Protein AF-0000000065996258 (afdb_homodimer)

Secondary structure (DSSP, 8-state):
-PPP-TTEEEEEESSS-EEEEEE-S-HHHHHHSSEEEEEEEES----STTEEEPPTTSSS-SEEEEEEEEEEEGGG---EEEE--HHHHHHHHHHHHHHTT----/-PPP-TTEEEEEESSS-EEEEEE-S-HHHHHHSSEEEEEEEES----STTEEEPPTTSSS-SEEEEEEEEEEEGGG---EEEE--HHHHHHHHHHHHHHTT----

Radius of gyration: 16.27 Å; Cα contacts (8 Å, |Δi|>4): 477; chains: 2; bounding box: 37×45×38 Å

Structure (mmCIF, N/CA/C/O backbone):
data_AF-0000000065996258-model_v1
#
loop_
_entity.id
_entity.type
_entity.pdbx_description
1 polymer 'Endoribonuclease MazF1'
#
loop_
_atom_site.group_PDB
_atom_site.id
_atom_site.type_symbol
_atom_site.label_atom_id
_atom_site.label_alt_id
_atom_site.label_comp_id
_atom_site.label_asym_id
_atom_site.label_entity_id
_atom_site.label_seq_id
_atom_site.pdbx_PDB_ins_code
_atom_site.Cartn_x
_atom_site.Cartn_y
_atom_site.Cartn_z
_atom_site.occupancy
_atom_site.B_iso_or_equiv
_atom_site.auth_seq_id
_atom_site.auth_comp_id
_atom_site.auth_asym_id
_atom_site.auth_atom_id
_atom_site.pdbx_PDB_model_num
ATOM 1 N N . MET A 1 1 ? 15.75 19.766 0.384 1 58.72 1 MET A N 1
ATOM 2 C CA . MET A 1 1 ? 14.406 19.578 0.924 1 58.72 1 MET A CA 1
ATOM 3 C C . MET A 1 1 ? 14.336 18.328 1.785 1 58.72 1 MET A C 1
ATOM 5 O O . MET A 1 1 ? 14.945 17.312 1.458 1 58.72 1 MET A O 1
ATOM 9 N N . ASN A 1 2 ? 13.938 18.422 3.072 1 86.62 2 ASN A N 1
ATOM 10 C CA . ASN A 1 2 ? 13.875 17.281 3.979 1 86.62 2 ASN A CA 1
ATOM 11 C C . ASN A 1 2 ? 12.922 16.203 3.469 1 86.62 2 ASN A C 1
ATOM 13 O O . ASN A 1 2 ? 11.938 16.516 2.797 1 86.62 2 ASN A O 1
ATOM 17 N N . ALA A 1 3 ? 13.242 14.953 3.535 1 95.25 3 ALA A N 1
ATOM 18 C CA . ALA A 1 3 ? 12.391 13.836 3.111 1 95.25 3 ALA A CA 1
ATOM 19 C C . ALA A 1 3 ? 11.047 13.867 3.828 1 95.25 3 ALA A C 1
ATOM 21 O O . ALA A 1 3 ? 10.977 14.156 5.027 1 95.25 3 ALA A O 1
ATOM 22 N N . PRO A 1 4 ? 9.898 13.641 3.078 1 97.94 4 PRO A N 1
ATOM 23 C CA . PRO A 1 4 ? 8.602 13.539 3.742 1 97.94 4 PRO A CA 1
ATOM 24 C C . PRO A 1 4 ? 8.586 12.5 4.859 1 97.94 4 PRO A C 1
ATOM 26 O O . PRO A 1 4 ? 9.258 11.469 4.754 1 97.94 4 PRO A O 1
ATOM 29 N N . LEU A 1 5 ? 7.809 12.828 5.91 1 98.25 5 LEU A N 1
ATOM 30 C CA . LEU A 1 5 ? 7.754 11.93 7.055 1 98.25 5 LEU A CA 1
ATOM 31 C C . LEU A 1 5 ? 6.418 11.195 7.113 1 98.25 5 LEU A C 1
ATOM 33 O O . LEU A 1 5 ? 5.379 11.766 6.762 1 98.25 5 LEU A O 1
ATOM 37 N N . ARG A 1 6 ? 6.527 9.938 7.586 1 98.5 6 ARG A N 1
ATOM 38 C CA . ARG A 1 6 ? 5.301 9.203 7.879 1 98.5 6 ARG A CA 1
ATOM 39 C C . ARG A 1 6 ? 4.383 10 8.789 1 98.5 6 ARG A C 1
ATOM 41 O O . ARG A 1 6 ? 4.836 10.609 9.758 1 98.5 6 ARG A O 1
ATOM 48 N N . GLY A 1 7 ? 3.113 10.023 8.414 1 98.62 7 GLY A N 1
ATOM 49 C CA . GLY A 1 7 ? 2.146 10.773 9.195 1 98.62 7 GLY A CA 1
ATOM 50 C C . GLY A 1 7 ? 1.852 12.148 8.609 1 98.62 7 GLY A C 1
ATOM 51 O O . GLY A 1 7 ? 0.889 12.805 9.016 1 98.62 7 GLY A O 1
ATOM 52 N N . GLN A 1 8 ? 2.678 12.625 7.738 1 98.69 8 GLN A N 1
ATOM 53 C CA . GLN A 1 8 ? 2.441 13.914 7.094 1 98.69 8 GLN A CA 1
ATOM 54 C C . GLN A 1 8 ? 1.428 13.781 5.961 1 98.69 8 GLN A C 1
ATOM 56 O O . GLN A 1 8 ? 1.355 12.742 5.301 1 98.69 8 GLN A O 1
ATOM 61 N N . VAL A 1 9 ? 0.644 14.906 5.758 1 98.75 9 VAL A N 1
ATOM 62 C CA . VAL A 1 9 ? -0.38 14.953 4.719 1 98.75 9 VAL A CA 1
ATOM 63 C C . VAL A 1 9 ? 0.012 15.977 3.652 1 98.75 9 VAL A C 1
ATOM 65 O O . VAL A 1 9 ? 0.425 17.094 3.977 1 98.75 9 VAL A O 1
ATOM 68 N N . TYR A 1 10 ? -0.14 15.586 2.387 1 98.62 10 TYR A N 1
ATOM 69 C CA . TYR A 1 10 ? 0.162 16.453 1.25 1 98.62 10 TYR A CA 1
ATOM 70 C C . TYR A 1 10 ? -0.982 16.453 0.244 1 98.62 10 TYR A C 1
ATOM 72 O O . TYR A 1 10 ? -1.703 15.453 0.118 1 98.62 10 TYR A O 1
ATOM 80 N N . ARG A 1 11 ? -1.057 17.562 -0.41 1 98.38 11 ARG A N 1
ATOM 81 C CA . ARG A 1 11 ? -1.97 17.625 -1.546 1 98.38 11 ARG A CA 1
ATOM 82 C C . ARG A 1 11 ? -1.308 17.094 -2.811 1 98.38 11 ARG A C 1
ATOM 84 O O . ARG A 1 11 ? -0.225 17.531 -3.191 1 98.38 11 ARG A O 1
ATOM 91 N N . CYS A 1 12 ? -1.937 16.125 -3.434 1 97.81 12 CYS A N 1
ATOM 92 C CA . CYS A 1 12 ? -1.387 15.547 -4.652 1 97.81 12 CYS A CA 1
ATOM 93 C C . CYS A 1 12 ? -2.479 15.328 -5.695 1 97.81 12 CYS A C 1
ATOM 95 O O . CYS A 1 12 ? -3.6 14.945 -5.352 1 97.81 12 CYS A O 1
ATOM 97 N N . ASP A 1 13 ? -2.09 15.578 -6.93 1 95.88 13 ASP A N 1
ATOM 98 C CA . ASP A 1 13 ? -2.996 15.312 -8.047 1 95.88 13 ASP A CA 1
ATOM 99 C C . ASP A 1 13 ? -2.5 14.141 -8.883 1 95.88 13 ASP A C 1
ATOM 101 O O . ASP A 1 13 ? -1.507 14.258 -9.602 1 95.88 13 ASP A O 1
ATOM 105 N N . LEU A 1 14 ? -3.205 13.031 -8.875 1 91.12 14 LEU A N 1
ATOM 106 C CA . LEU A 1 14 ? -2.84 11.836 -9.625 1 91.12 14 LEU A CA 1
ATOM 107 C C . LEU A 1 14 ? -3.666 11.719 -10.898 1 91.12 14 LEU A C 1
ATOM 109 O O . LEU A 1 14 ? -3.926 10.617 -11.375 1 91.12 14 LEU A O 1
ATOM 113 N N . GLY A 1 15 ? -4.191 12.773 -11.32 1 89.06 15 GLY A N 1
ATOM 114 C CA . GLY A 1 15 ? -4.918 12.805 -12.578 1 89.06 15 GLY A CA 1
ATOM 115 C C . GLY A 1 15 ? -6.414 13 -12.398 1 89.06 15 GLY A C 1
ATOM 116 O O . GLY A 1 15 ? -7.141 13.195 -13.375 1 89.06 15 GLY A O 1
ATOM 117 N N . TYR A 1 16 ? -6.902 12.914 -11.25 1 86.38 16 TYR A N 1
ATOM 118 C CA . TYR A 1 16 ? -8.336 13.039 -11.016 1 86.38 16 TYR A CA 1
ATOM 119 C C . TYR A 1 16 ? -8.633 14.148 -10.016 1 86.38 16 TYR A C 1
ATOM 121 O O . TYR A 1 16 ? -9.586 14.062 -9.242 1 86.38 16 TYR A O 1
ATOM 129 N N . GLY A 1 17 ? -7.773 15.195 -9.945 1 92.12 17 GLY A N 1
ATOM 130 C CA . GLY A 1 17 ? -7.949 16.297 -9.016 1 92.12 17 GLY A CA 1
ATOM 131 C C . GLY A 1 17 ? -7.055 16.203 -7.793 1 92.12 17 GLY A C 1
ATOM 132 O O . GLY A 1 17 ? -6.75 15.094 -7.328 1 92.12 17 GLY A O 1
ATOM 133 N N . ALA A 1 18 ? -6.738 17.359 -7.309 1 95.38 18 ALA A N 1
ATOM 134 C CA . ALA A 1 18 ? -5.867 17.406 -6.137 1 95.38 18 ALA A CA 1
ATOM 135 C C . ALA A 1 18 ? -6.59 16.906 -4.891 1 95.38 18 ALA A C 1
ATOM 137 O O . ALA A 1 18 ? -7.684 17.375 -4.57 1 95.38 18 ALA A O 1
ATOM 138 N N . LYS A 1 19 ? -5.988 15.906 -4.316 1 96.88 19 LYS A N 1
ATOM 139 C CA . LYS A 1 19 ? -6.543 15.328 -3.096 1 96.88 19 LYS A CA 1
ATOM 140 C C . LYS A 1 19 ? -5.488 15.234 -1.997 1 96.88 19 LYS A C 1
ATOM 142 O O . LYS A 1 19 ? -4.289 15.219 -2.281 1 96.88 19 LYS A O 1
ATOM 147 N N . PRO A 1 20 ? -5.938 15.281 -0.72 1 98.12 20 PRO A N 1
ATOM 148 C CA . PRO A 1 20 ? -4.969 15.047 0.354 1 98.12 20 PRO A CA 1
ATOM 149 C C . PRO A 1 20 ? -4.551 13.586 0.46 1 98.12 20 PRO A C 1
ATOM 151 O O . PRO A 1 20 ? -5.391 12.688 0.342 1 98.12 20 PRO A O 1
ATOM 154 N N . TRP A 1 21 ? -3.295 13.406 0.689 1 98.69 21 TRP A N 1
ATOM 155 C CA . TRP A 1 21 ? -2.703 12.086 0.846 1 98.69 21 TRP A CA 1
ATOM 156 C C . TRP A 1 21 ? -1.832 12.023 2.096 1 98.69 21 TRP A C 1
ATOM 158 O O . TRP A 1 21 ? -1.055 12.938 2.365 1 98.69 21 TRP A O 1
ATOM 168 N N . LEU A 1 22 ? -1.988 10.961 2.816 1 98.81 22 LEU A N 1
ATOM 169 C CA . LEU A 1 22 ? -1.23 10.734 4.043 1 98.81 22 LEU A CA 1
ATOM 170 C C . LEU A 1 22 ? -0.06 9.789 3.787 1 98.81 22 LEU A C 1
ATOM 172 O O . LEU A 1 22 ? -0.256 8.656 3.33 1 98.81 22 LEU A O 1
ATOM 176 N N . ILE A 1 23 ? 1.118 10.258 4.109 1 98.81 23 ILE A N 1
ATOM 177 C CA . ILE A 1 23 ? 2.295 9.406 3.979 1 98.81 23 ILE A CA 1
ATOM 178 C C . ILE A 1 23 ? 2.258 8.305 5.039 1 98.81 23 ILE A C 1
ATOM 180 O O . ILE A 1 23 ? 2.123 8.594 6.234 1 98.81 23 ILE A O 1
ATOM 184 N N . VAL A 1 24 ? 2.473 7 4.531 1 98.81 24 VAL A N 1
ATOM 185 C CA . VAL A 1 24 ? 2.395 5.895 5.48 1 98.81 24 VAL A CA 1
ATOM 186 C C . VAL A 1 24 ? 3.65 5.031 5.375 1 98.81 24 VAL A C 1
ATOM 188 O O . VAL A 1 24 ? 3.818 4.074 6.129 1 98.81 24 VAL A O 1
ATOM 191 N N . SER A 1 25 ? 4.543 5.273 4.43 1 98.56 25 SER A N 1
ATOM 192 C CA . SER A 1 25 ? 5.816 4.566 4.348 1 98.56 25 SER A CA 1
ATOM 193 C C . SER A 1 25 ? 6.766 5 5.461 1 98.56 25 SER A C 1
ATOM 195 O O . SER A 1 25 ? 6.719 6.148 5.906 1 98.56 25 SER A O 1
ATOM 197 N N . ASN A 1 26 ? 7.586 4.078 5.836 1 97.62 26 ASN A N 1
ATOM 198 C CA . ASN A 1 26 ? 8.492 4.363 6.945 1 97.62 26 ASN A CA 1
ATOM 199 C C . ASN A 1 26 ? 9.5 5.445 6.578 1 97.62 26 ASN A C 1
ATOM 201 O O . ASN A 1 26 ? 9.828 5.625 5.402 1 97.62 26 ASN A O 1
ATOM 205 N N . ASN A 1 27 ? 10.078 6.098 7.598 1 97.69 27 ASN A N 1
ATOM 206 C CA . ASN A 1 27 ? 10.914 7.277 7.391 1 97.69 27 ASN A CA 1
ATOM 207 C C . ASN A 1 27 ? 12.266 6.902 6.789 1 97.69 27 ASN A C 1
ATOM 209 O O . ASN A 1 27 ? 12.836 7.676 6.016 1 97.69 27 ASN A O 1
ATOM 213 N N . ALA A 1 28 ? 12.828 5.797 7.145 1 95.75 28 ALA A N 1
ATOM 214 C CA . ALA A 1 28 ? 14.109 5.367 6.59 1 95.75 28 ALA A CA 1
ATOM 215 C C . ALA A 1 28 ? 14.031 5.234 5.074 1 95.75 28 ALA A C 1
ATOM 217 O O . ALA A 1 28 ? 14.891 5.75 4.355 1 95.75 28 ALA A O 1
ATOM 218 N N . ARG A 1 29 ? 13.016 4.598 4.645 1 94.19 29 ARG A N 1
ATOM 219 C CA . ARG A 1 29 ? 12.805 4.457 3.205 1 94.19 29 ARG A CA 1
ATOM 220 C C . ARG A 1 29 ? 12.57 5.816 2.551 1 94.19 29 ARG A C 1
ATOM 222 O O . ARG A 1 29 ? 13.094 6.086 1.47 1 94.19 29 ARG A O 1
ATOM 229 N N . ASN A 1 30 ? 11.742 6.648 3.209 1 97.5 30 ASN A N 1
ATOM 230 C CA . ASN A 1 30 ? 11.422 7.961 2.662 1 97.5 30 ASN A CA 1
ATOM 231 C C . ASN A 1 30 ? 12.672 8.797 2.43 1 97.5 30 ASN A C 1
ATOM 233 O O . ASN A 1 30 ? 12.711 9.641 1.529 1 97.5 30 ASN A O 1
ATOM 237 N N . ARG A 1 31 ? 13.68 8.531 3.17 1 96.62 31 ARG A N 1
ATOM 238 C CA . ARG A 1 31 ? 14.93 9.273 3.043 1 96.62 31 ARG A CA 1
ATOM 239 C C . ARG A 1 31 ? 15.742 8.789 1.844 1 96.62 31 ARG A C 1
ATOM 241 O O . ARG A 1 31 ? 16.562 9.531 1.297 1 96.62 31 ARG A O 1
ATOM 248 N N . HIS A 1 32 ? 15.5 7.598 1.377 1 94.5 32 HIS A N 1
ATOM 249 C CA . HIS A 1 32 ? 16.453 6.984 0.453 1 94.5 32 HIS A CA 1
ATOM 250 C C . HIS A 1 32 ? 15.82 6.762 -0.917 1 94.5 32 HIS A C 1
ATOM 252 O O . HIS A 1 32 ? 16.516 6.48 -1.891 1 94.5 32 HIS A O 1
ATOM 258 N N . THR A 1 33 ? 14.586 6.871 -0.94 1 95 33 THR A N 1
ATOM 259 C CA . THR A 1 33 ? 13.891 6.605 -2.197 1 95 33 THR A CA 1
ATOM 260 C C . THR A 1 33 ? 13.359 7.898 -2.805 1 95 33 THR A C 1
ATOM 262 O O . THR A 1 33 ? 13.281 8.922 -2.125 1 95 33 THR A O 1
ATOM 265 N N . ALA A 1 34 ? 13.031 7.816 -4.074 1 96.69 34 ALA A N 1
ATOM 266 C CA . ALA A 1 34 ? 12.484 8.977 -4.777 1 96.69 34 ALA A CA 1
ATOM 267 C C . ALA A 1 34 ? 10.977 9.07 -4.594 1 96.69 34 ALA A C 1
ATOM 269 O O . ALA A 1 34 ? 10.359 10.062 -4.984 1 96.69 34 ALA A O 1
ATOM 270 N N . ASP A 1 35 ? 10.43 8.055 -4 1 97.69 35 ASP A N 1
ATOM 271 C CA . ASP A 1 35 ? 8.984 7.988 -3.844 1 97.69 35 ASP A CA 1
ATOM 272 C C . ASP A 1 35 ? 8.602 7.68 -2.398 1 97.69 35 ASP A C 1
ATOM 274 O O . ASP A 1 35 ? 9.469 7.516 -1.541 1 97.69 35 ASP A O 1
ATOM 278 N N . VAL A 1 36 ? 7.297 7.809 -2.129 1 98.5 36 VAL A N 1
ATOM 279 C CA . VAL A 1 36 ? 6.699 7.449 -0.848 1 98.5 36 VAL A CA 1
ATOM 280 C C . VAL A 1 36 ? 5.434 6.629 -1.079 1 98.5 36 VAL A C 1
ATOM 282 O O . VAL A 1 36 ? 4.898 6.602 -2.191 1 98.5 36 VAL A O 1
ATOM 285 N N . VAL A 1 37 ? 5.035 5.926 -0.07 1 98.75 37 VAL A N 1
ATOM 286 C CA . VAL A 1 37 ? 3.732 5.27 -0.084 1 98.75 37 VAL A CA 1
ATOM 287 C C . VAL A 1 37 ? 2.725 6.098 0.708 1 98.75 37 VAL A C 1
ATOM 289 O O . VAL A 1 37 ? 3.041 6.605 1.786 1 98.75 37 VAL A O 1
ATOM 292 N N . ALA A 1 38 ? 1.537 6.242 0.163 1 98.81 38 ALA A N 1
ATOM 293 C CA . ALA A 1 38 ? 0.537 7.109 0.784 1 98.81 38 ALA A CA 1
ATOM 294 C C . ALA A 1 38 ? -0.863 6.52 0.642 1 98.81 38 ALA A C 1
ATOM 296 O O . ALA A 1 38 ? -1.098 5.66 -0.211 1 98.81 38 ALA A O 1
ATOM 297 N N . VAL A 1 39 ? -1.745 7.008 1.521 1 98.62 39 VAL A N 1
ATOM 298 C CA . VAL A 1 39 ? -3.158 6.652 1.449 1 98.62 39 VAL A CA 1
ATOM 299 C C . VAL A 1 39 ? -4.004 7.918 1.324 1 98.62 39 VAL A C 1
ATOM 301 O O . VAL A 1 39 ? -3.619 8.984 1.815 1 98.62 39 VAL A O 1
ATOM 304 N N . ARG A 1 40 ? -5.125 7.758 0.811 1 97.62 40 ARG A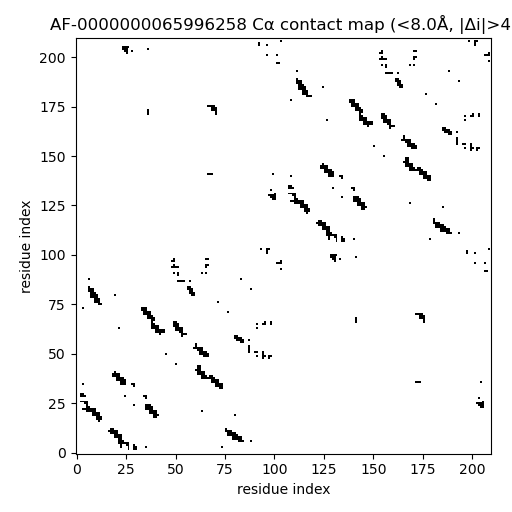 N 1
ATOM 305 C CA . ARG A 1 40 ? -5.977 8.891 0.469 1 97.62 40 ARG A CA 1
ATOM 306 C C . ARG A 1 40 ? -6.828 9.32 1.661 1 97.62 40 ARG A C 1
ATOM 308 O O . ARG A 1 40 ? -7.277 8.477 2.441 1 97.62 40 ARG A O 1
ATOM 315 N N . LEU A 1 41 ? -7.023 10.609 1.747 1 97.75 41 LEU A N 1
ATOM 316 C CA . LEU A 1 41 ? -8.039 11.148 2.639 1 97.75 41 LEU A CA 1
ATOM 317 C C . LEU A 1 41 ? -9.297 11.539 1.857 1 97.75 41 LEU A C 1
ATOM 319 O O . LEU A 1 41 ? -9.195 12.039 0.736 1 97.75 41 LEU A O 1
ATOM 323 N N . THR A 1 42 ? -10.398 11.289 2.416 1 95.88 42 THR A N 1
ATOM 324 C CA . THR A 1 42 ? -11.672 11.586 1.78 1 95.88 42 THR A CA 1
ATOM 325 C C . THR A 1 42 ? -12.68 12.102 2.803 1 95.88 42 THR A C 1
ATOM 327 O O . THR A 1 42 ? -12.484 11.953 4.012 1 95.88 42 THR A O 1
ATOM 330 N N . THR A 1 43 ? -13.664 12.766 2.336 1 95.06 43 THR A N 1
ATOM 331 C CA . THR A 1 43 ? -14.719 13.234 3.229 1 95.06 43 THR A CA 1
ATOM 332 C C . THR A 1 43 ? -15.883 12.242 3.254 1 95.06 43 THR A C 1
ATOM 334 O O . THR A 1 43 ? -16.828 12.398 4.039 1 95.06 43 THR A O 1
ATOM 337 N N . THR A 1 44 ? -15.766 11.297 2.426 1 92.94 44 THR A N 1
ATOM 338 C CA . THR A 1 44 ? -16.812 10.281 2.41 1 92.94 44 THR A CA 1
ATOM 339 C C . THR A 1 44 ? -16.766 9.438 3.684 1 92.94 44 THR A C 1
ATOM 341 O O . THR A 1 44 ? -15.703 8.938 4.07 1 92.94 44 THR A O 1
ATOM 344 N N . ARG A 1 45 ? -17.906 9.305 4.324 1 92.5 45 ARG A N 1
ATOM 345 C CA . ARG A 1 45 ? -17.969 8.539 5.566 1 92.5 45 ARG A CA 1
ATOM 346 C C . ARG A 1 45 ? -18.266 7.066 5.289 1 92.5 45 ARG A C 1
ATOM 348 O O . ARG A 1 45 ? -19.219 6.742 4.574 1 92.5 45 ARG A O 1
ATOM 355 N N . ARG A 1 46 ? -17.453 6.234 5.84 1 90.56 46 ARG A N 1
ATOM 356 C CA . ARG A 1 46 ? -17.703 4.801 5.891 1 90.56 46 ARG A CA 1
ATOM 357 C C . ARG A 1 46 ? -17.422 4.242 7.281 1 90.56 46 ARG A C 1
ATOM 359 O O . ARG A 1 46 ? -16.547 4.75 7.996 1 90.56 46 ARG A O 1
ATOM 366 N N . THR A 1 47 ? -18.281 3.191 7.586 1 91.38 47 THR A N 1
ATOM 367 C CA . THR A 1 47 ? -18.094 2.549 8.883 1 91.38 47 THR A CA 1
ATOM 368 C C . THR A 1 47 ? -17.516 1.146 8.719 1 91.38 47 THR A C 1
ATOM 370 O O . THR A 1 47 ? -18.172 0.156 9.055 1 91.38 47 THR A O 1
ATOM 373 N N . ILE A 1 48 ? -16.359 1.011 8.25 1 94 48 ILE A N 1
ATOM 374 C CA . ILE A 1 48 ? -15.633 -0.25 8.109 1 94 48 ILE A CA 1
ATOM 375 C C . ILE A 1 48 ? -14.25 -0.122 8.727 1 94 48 ILE A C 1
ATOM 377 O O . ILE A 1 48 ? -13.734 0.987 8.898 1 94 48 ILE A O 1
ATOM 381 N N . PRO A 1 49 ? -13.609 -1.177 9.055 1 95.12 49 PRO A N 1
ATOM 382 C CA . PRO A 1 49 ? -12.367 -1.163 9.82 1 95.12 49 PRO A CA 1
ATOM 383 C C . PRO A 1 49 ? -11.211 -0.5 9.07 1 95.12 49 PRO A C 1
ATOM 385 O O . PRO A 1 49 ? -10.227 -0.087 9.688 1 95.12 49 PRO A O 1
ATOM 388 N N . THR A 1 50 ? -11.344 -0.379 7.812 1 96.94 50 THR A N 1
ATOM 389 C CA . THR A 1 50 ? -10.219 0.128 7.027 1 96.94 50 THR A CA 1
ATOM 390 C C . THR A 1 50 ? -10.383 1.619 6.75 1 96.94 50 THR A C 1
ATOM 392 O O . THR A 1 50 ? -9.562 2.221 6.059 1 96.94 50 THR A O 1
ATOM 395 N N . TRP A 1 51 ? -11.414 2.18 7.234 1 97.25 51 TRP A N 1
ATOM 396 C CA . TRP A 1 51 ? -11.594 3.625 7.164 1 97.25 51 TRP A CA 1
ATOM 397 C C . TRP A 1 51 ? -11.477 4.258 8.547 1 97.25 51 TRP A C 1
ATOM 399 O O . TRP A 1 51 ? -12.164 3.848 9.484 1 97.25 51 TRP A O 1
ATOM 409 N N . VAL A 1 52 ? -10.594 5.211 8.625 1 98.12 52 VAL A N 1
ATOM 410 C CA . VAL A 1 52 ? -10.289 5.801 9.922 1 98.12 52 VAL A CA 1
ATOM 411 C C . VAL A 1 52 ? -10.742 7.258 9.945 1 98.12 52 VAL A C 1
ATOM 413 O O . VAL A 1 52 ? -10.305 8.07 9.125 1 98.12 52 VAL A O 1
ATOM 416 N N . ALA A 1 53 ? -11.578 7.582 10.945 1 97.81 53 ALA A N 1
ATOM 417 C CA . ALA A 1 53 ? -12.016 8.961 11.117 1 97.81 53 ALA A CA 1
ATOM 418 C C . ALA A 1 53 ? -10.883 9.82 11.688 1 97.81 53 ALA A C 1
ATOM 420 O O . ALA A 1 53 ? -10.211 9.422 12.641 1 97.81 53 ALA A O 1
ATOM 421 N N . MET A 1 54 ? -10.695 10.961 11.078 1 97.06 54 MET A N 1
ATOM 422 C CA . MET A 1 54 ? -9.758 11.938 11.633 1 97.06 54 MET A CA 1
ATOM 423 C C . MET A 1 54 ? -10.32 12.562 12.906 1 97.06 54 MET A C 1
ATOM 425 O O . MET A 1 54 ? -11.531 12.742 13.039 1 97.06 54 MET A O 1
ATOM 429 N N . GLY A 1 55 ? -9.422 12.844 13.805 1 96 55 GLY A N 1
ATOM 430 C CA . GLY A 1 55 ? -9.836 13.469 15.055 1 96 55 GLY A CA 1
ATOM 431 C C . GLY A 1 55 ? -9.805 14.984 15.008 1 96 55 GLY A C 1
ATOM 432 O O . GLY A 1 55 ? -9.32 15.57 14.031 1 96 55 GLY A O 1
ATOM 433 N N . PRO A 1 56 ? -10.32 15.641 16.031 1 95.81 56 PRO A N 1
ATOM 434 C CA . PRO A 1 56 ? -10.398 17.109 16.078 1 95.81 56 PRO A CA 1
ATOM 435 C C . PRO A 1 56 ? -9.031 17.766 16.062 1 95.81 56 PRO A C 1
ATOM 437 O O . PRO A 1 56 ? -8.906 18.938 15.656 1 95.81 56 PRO A O 1
ATOM 440 N N . SER A 1 57 ? -8 17.078 16.484 1 97.5 57 SER A N 1
ATOM 441 C CA . SER A 1 57 ? -6.66 17.641 16.562 1 97.5 57 SER A CA 1
ATOM 442 C C . SER A 1 57 ? -5.859 17.328 15.297 1 97.5 57 SER A C 1
ATOM 444 O O . SER A 1 57 ? -4.699 17.734 15.172 1 97.5 57 SER A O 1
ATOM 446 N N . ASP A 1 58 ? -6.504 16.594 14.422 1 97.88 58 ASP A N 1
ATOM 447 C CA . ASP A 1 58 ? -5.855 16.297 13.148 1 97.88 58 ASP A CA 1
ATOM 448 C C . ASP A 1 58 ? -5.941 17.484 12.195 1 97.88 58 ASP A C 1
ATOM 450 O O . ASP A 1 58 ? -6.742 18.391 12.406 1 97.88 58 ASP A O 1
ATOM 454 N N . PRO A 1 59 ? -5.07 17.484 11.211 1 96.88 59 PRO A N 1
ATOM 455 C CA . PRO A 1 59 ? -4.926 18.688 10.383 1 96.88 59 PRO A CA 1
ATOM 456 C C . PRO A 1 59 ? -6.09 18.875 9.414 1 96.88 59 PRO A C 1
ATOM 458 O O . PRO A 1 59 ? -6.27 19.969 8.867 1 96.88 59 PRO A O 1
ATOM 461 N N . LEU A 1 60 ? -6.777 17.828 9.117 1 96.44 60 LEU A N 1
ATOM 462 C CA . LEU A 1 60 ? -7.949 17.875 8.242 1 96.44 60 LEU A CA 1
ATOM 463 C C . LEU A 1 60 ? -9.117 17.125 8.875 1 96.44 60 LEU A C 1
ATOM 465 O O . LEU A 1 60 ? -8.938 16.391 9.852 1 96.44 60 LEU A O 1
ATOM 469 N N . THR A 1 61 ? -10.25 17.422 8.281 1 95.81 61 THR A N 1
ATOM 470 C CA . THR A 1 61 ? -11.422 16.625 8.625 1 95.81 61 THR A CA 1
ATOM 471 C C . THR A 1 61 ? -11.648 15.516 7.598 1 95.81 61 THR A C 1
ATOM 473 O O . THR A 1 61 ? -11.172 15.609 6.461 1 95.81 61 THR A O 1
ATOM 476 N N . GLY A 1 62 ? -12.328 14.5 8.117 1 97.12 62 GLY A N 1
ATOM 477 C CA . GLY A 1 62 ? -12.656 13.43 7.188 1 97.12 62 GLY A CA 1
ATOM 478 C C . GLY A 1 62 ? -12.148 12.07 7.633 1 97.12 62 GLY A C 1
ATOM 479 O O . GLY A 1 62 ? -12.156 11.758 8.82 1 97.12 62 GLY A O 1
ATOM 480 N N . TYR A 1 63 ? -11.891 11.227 6.539 1 98 63 TYR A N 1
ATOM 481 C CA . TYR A 1 63 ? -11.523 9.836 6.77 1 98 63 TYR A CA 1
ATOM 482 C C . TYR A 1 63 ? -10.289 9.453 5.961 1 98 63 TYR A C 1
ATOM 484 O O . TYR A 1 63 ? -10.141 9.875 4.816 1 98 63 TYR A O 1
ATOM 492 N N . VAL A 1 64 ? -9.469 8.703 6.602 1 98.19 64 VAL A N 1
ATOM 493 C CA . VAL A 1 64 ? -8.367 8.07 5.887 1 98.19 64 VAL A CA 1
ATOM 494 C C . VAL A 1 64 ? -8.828 6.738 5.301 1 98.19 64 VAL A C 1
ATOM 496 O O . VAL A 1 64 ? -9.367 5.891 6.02 1 98.19 64 VAL A O 1
ATOM 499 N N . ASN A 1 65 ? -8.664 6.613 4.004 1 97.75 65 ASN A N 1
ATOM 500 C CA . ASN A 1 65 ? -9 5.383 3.295 1 97.75 65 ASN A CA 1
ATOM 501 C C . ASN A 1 65 ? -7.785 4.461 3.17 1 97.75 65 ASN A C 1
ATOM 503 O O . ASN A 1 65 ? -7.039 4.547 2.193 1 97.75 65 ASN A O 1
ATOM 507 N N . ALA A 1 66 ? -7.625 3.467 4.105 1 98 66 ALA A N 1
ATOM 508 C CA . ALA A 1 66 ? -6.484 2.557 4.121 1 98 66 ALA A CA 1
ATOM 509 C C . ALA A 1 66 ? -6.602 1.514 3.014 1 98 66 ALA A C 1
ATOM 511 O O . ALA A 1 66 ? -5.68 0.72 2.799 1 98 66 ALA A O 1
ATOM 512 N N . ASP A 1 67 ? -7.695 1.562 2.289 1 97.06 67 ASP A N 1
ATOM 513 C CA . ASP A 1 67 ? -7.891 0.639 1.175 1 97.06 67 ASP A CA 1
ATOM 514 C C . ASP A 1 67 ? -7.34 1.223 -0.124 1 97.06 67 ASP A C 1
ATOM 516 O O . ASP A 1 67 ? -7.223 0.517 -1.128 1 97.06 67 ASP A O 1
ATOM 520 N N . ASN A 1 68 ? -7.105 2.461 -0.183 1 97.06 68 ASN A N 1
ATOM 521 C CA . ASN A 1 68 ? -6.516 3.137 -1.335 1 97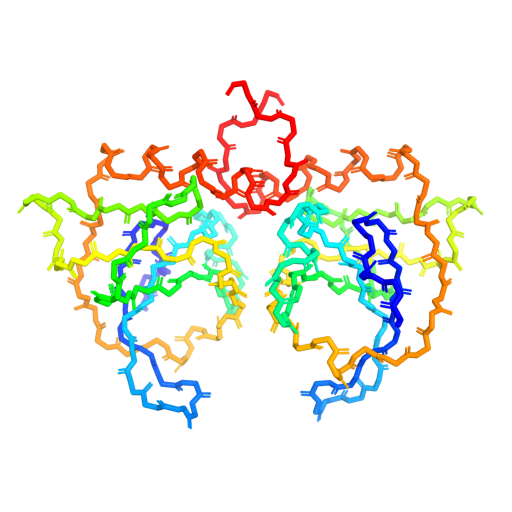.06 68 ASN A CA 1
ATOM 522 C C . ASN A 1 68 ? -5.066 3.541 -1.066 1 97.06 68 ASN A C 1
ATOM 524 O O . ASN A 1 68 ? -4.809 4.637 -0.567 1 97.06 68 ASN A O 1
ATOM 528 N N . ILE A 1 69 ? -4.16 2.713 -1.411 1 98.5 69 ILE A N 1
ATOM 529 C CA . ILE A 1 69 ? -2.73 2.861 -1.173 1 98.5 69 ILE A CA 1
ATOM 530 C C . ILE A 1 69 ? -2.004 3.064 -2.5 1 98.5 69 ILE A C 1
ATOM 532 O O . ILE A 1 69 ? -2.238 2.328 -3.461 1 98.5 69 ILE A O 1
ATOM 536 N N . GLU A 1 70 ? -1.134 4.031 -2.51 1 97.56 70 GLU A N 1
ATOM 537 C CA . GLU A 1 70 ? -0.401 4.352 -3.732 1 97.56 70 GLU A CA 1
ATOM 538 C C . GLU A 1 70 ? 1.061 4.668 -3.432 1 97.56 70 GLU A C 1
ATOM 540 O O . GLU A 1 70 ? 1.377 5.211 -2.369 1 97.56 70 GLU A O 1
ATOM 545 N N . THR A 1 71 ? 1.86 4.328 -4.367 1 97.94 71 THR A N 1
ATOM 546 C CA . THR A 1 71 ? 3.223 4.848 -4.367 1 97.94 71 THR A CA 1
ATOM 547 C C . THR A 1 71 ? 3.316 6.121 -5.207 1 97.94 71 THR A C 1
ATOM 549 O O . THR A 1 71 ? 3.004 6.109 -6.398 1 97.94 71 THR A O 1
ATOM 552 N N . LEU A 1 72 ? 3.748 7.191 -4.586 1 97.31 72 LEU A N 1
ATOM 553 C CA . LEU A 1 72 ? 3.795 8.508 -5.219 1 97.31 72 LEU A CA 1
ATOM 554 C C . LEU A 1 72 ? 5.23 9.008 -5.324 1 97.31 72 LEU A C 1
ATOM 556 O O . LEU A 1 72 ? 6.008 8.883 -4.375 1 97.31 72 LEU A O 1
ATOM 560 N N . GLY A 1 73 ? 5.508 9.547 -6.488 1 97 73 GLY A N 1
ATOM 561 C CA . GLY A 1 73 ? 6.77 10.266 -6.559 1 97 73 GLY A CA 1
ATOM 562 C C . GLY A 1 73 ? 6.82 11.469 -5.629 1 97 73 GLY A C 1
ATOM 563 O O . GLY A 1 73 ? 5.824 12.18 -5.469 1 97 73 GLY A O 1
ATOM 564 N N . LYS A 1 74 ? 8.016 11.703 -5.055 1 97.44 74 LYS A N 1
ATOM 565 C CA . LYS A 1 74 ? 8.156 12.867 -4.188 1 97.44 74 LYS A CA 1
ATOM 566 C C . LYS A 1 74 ? 7.926 14.156 -4.961 1 97.44 74 LYS A C 1
ATOM 568 O O . LYS A 1 74 ? 7.488 15.164 -4.391 1 97.44 74 LYS A O 1
ATOM 573 N N . ASP A 1 75 ? 8.172 14.102 -6.211 1 95.75 75 ASP A N 1
ATOM 574 C CA . ASP A 1 75 ? 7.949 15.258 -7.078 1 95.75 75 ASP A CA 1
ATOM 575 C C . ASP A 1 75 ? 6.457 15.5 -7.293 1 95.75 75 ASP A C 1
ATOM 577 O O . ASP A 1 75 ? 6.062 16.547 -7.793 1 95.75 75 ASP A O 1
ATOM 581 N N . GLU A 1 76 ? 5.609 14.578 -6.883 1 96 76 GLU A N 1
ATOM 582 C CA . GLU A 1 76 ? 4.16 14.703 -7.016 1 96 76 GLU A CA 1
ATOM 583 C C . GLU A 1 76 ? 3.545 15.336 -5.773 1 96 76 GLU A C 1
ATOM 585 O O . GLU A 1 76 ? 2.369 15.711 -5.773 1 96 76 GLU A O 1
ATOM 590 N N . LEU A 1 77 ? 4.309 15.461 -4.754 1 97.56 77 LEU A N 1
ATOM 591 C CA . LEU A 1 77 ? 3.797 16.016 -3.508 1 97.56 77 LEU A CA 1
ATOM 592 C C . LEU A 1 77 ? 3.656 17.531 -3.611 1 97.56 77 LEU A C 1
ATOM 594 O O . LEU A 1 77 ? 4.637 18.25 -3.852 1 97.56 77 LEU A O 1
ATOM 598 N N . GLY A 1 78 ? 2.48 18.016 -3.445 1 97.25 78 GLY A N 1
ATOM 599 C CA . GLY A 1 78 ? 2.203 19.438 -3.463 1 97.25 78 GLY A CA 1
ATOM 600 C C . GLY A 1 78 ? 2.271 20.078 -2.09 1 97.25 78 GLY A C 1
ATOM 601 O O . GLY A 1 78 ? 3.246 19.891 -1.359 1 97.25 78 GLY A O 1
ATOM 602 N N 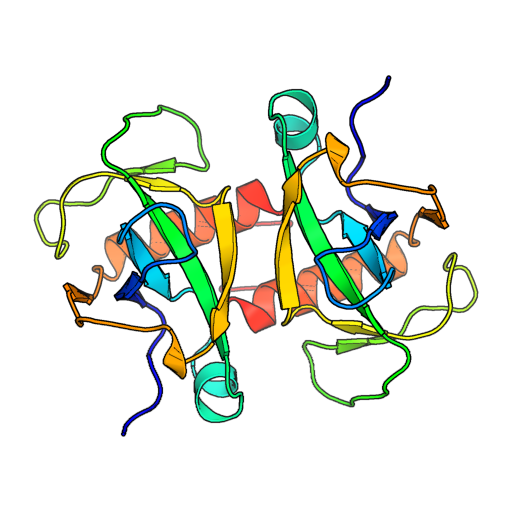. ASP A 1 79 ? 1.17 20.797 -1.722 1 97.31 79 ASP A N 1
ATOM 603 C CA . ASP A 1 79 ? 1.154 21.547 -0.472 1 97.31 79 ASP A CA 1
ATOM 604 C C . ASP A 1 79 ? 1.192 20.609 0.734 1 97.31 79 ASP A C 1
ATOM 606 O O . ASP A 1 79 ? 0.517 19.578 0.748 1 97.31 79 ASP A O 1
ATOM 610 N N . TYR A 1 80 ? 2.025 20.984 1.669 1 98.12 80 TYR A N 1
ATOM 611 C CA . TYR A 1 80 ? 1.994 20.359 2.982 1 98.12 80 TYR A CA 1
ATOM 612 C C . TYR A 1 80 ? 0.748 20.766 3.758 1 98.12 80 TYR A C 1
ATOM 614 O O . TYR A 1 80 ? 0.474 21.969 3.914 1 98.12 80 TYR A O 1
ATOM 622 N N . LEU A 1 81 ? 0.018 19.781 4.281 1 98.38 81 LEU A N 1
ATOM 623 C CA . LEU A 1 81 ? -1.274 20.094 4.887 1 98.38 81 LEU A CA 1
ATOM 624 C C . LEU A 1 81 ? -1.262 19.781 6.379 1 98.38 81 LEU A C 1
ATOM 626 O O . LEU A 1 81 ? -2.262 20 7.07 1 98.38 81 LEU A O 1
ATOM 630 N N . GLY A 1 82 ? -0.183 19.203 6.945 1 98.31 82 GLY A N 1
ATOM 631 C CA . GLY A 1 82 ? -0.077 18.906 8.367 1 98.31 82 GLY A CA 1
ATOM 632 C C . GLY A 1 82 ? 0.289 17.469 8.656 1 98.31 82 GLY A C 1
ATOM 633 O O . GLY A 1 82 ? 0.656 16.719 7.75 1 98.31 82 GLY A O 1
ATOM 634 N N . GLU A 1 83 ? 0.246 17.203 9.977 1 98.62 83 GLU A N 1
ATOM 635 C CA . GLU A 1 83 ? 0.591 15.875 10.453 1 98.62 83 GLU A CA 1
ATOM 636 C C . GLU A 1 83 ? -0.5 15.32 11.367 1 98.62 83 GLU A C 1
ATOM 638 O O . GLU A 1 83 ? -1.021 16.031 12.227 1 98.62 83 GLU A O 1
ATOM 643 N N . VAL A 1 84 ? -0.824 14.078 11.062 1 98.56 84 VAL A N 1
ATOM 644 C CA . VAL A 1 84 ? -1.857 13.469 11.891 1 98.56 84 VAL A CA 1
ATOM 645 C C . VAL A 1 84 ? -1.312 13.219 13.297 1 98.56 84 VAL A C 1
ATOM 647 O O . VAL A 1 84 ? -0.101 13.078 13.477 1 98.56 84 VAL A O 1
ATOM 650 N N . THR A 1 85 ? -2.232 13.141 14.25 1 98.31 85 THR A N 1
ATOM 651 C CA . THR A 1 85 ? -1.839 12.883 15.633 1 98.31 85 THR A CA 1
ATOM 652 C C . THR A 1 85 ? -1.368 11.438 15.797 1 98.31 85 THR A C 1
ATOM 654 O O . THR A 1 85 ? -1.749 10.562 15.023 1 98.31 85 THR A O 1
ATOM 657 N N . PRO A 1 86 ? -0.544 11.234 16.859 1 97.5 86 PRO A N 1
ATOM 658 C CA . PRO A 1 86 ? -0.146 9.852 17.141 1 97.5 86 PRO A CA 1
ATOM 659 C C . PRO A 1 86 ? -1.34 8.93 17.375 1 97.5 86 PRO A C 1
ATOM 661 O O . PRO A 1 86 ? -1.297 7.758 17.016 1 97.5 86 PRO A O 1
ATOM 664 N N . ALA A 1 87 ? -2.342 9.484 17.969 1 97.62 87 ALA A N 1
ATOM 665 C CA . ALA A 1 87 ? -3.537 8.688 18.234 1 97.62 87 ALA A CA 1
ATOM 666 C C . ALA A 1 87 ? -4.188 8.234 16.922 1 97.62 87 ALA A C 1
ATOM 668 O O . ALA A 1 87 ? -4.57 7.066 16.781 1 97.62 87 ALA A O 1
ATOM 669 N N . THR A 1 88 ? -4.32 9.148 16.016 1 97.88 88 THR A N 1
ATOM 670 C CA . THR A 1 88 ? -4.891 8.812 14.711 1 97.88 88 THR A CA 1
ATOM 671 C C . THR A 1 88 ? -3.977 7.855 13.945 1 97.88 88 THR A C 1
ATOM 673 O O . THR A 1 88 ? -4.449 6.914 13.312 1 97.88 88 THR A O 1
ATOM 676 N N . MET A 1 89 ? -2.697 8.039 14.078 1 97.94 89 MET A N 1
ATOM 677 C CA . MET A 1 89 ? -1.751 7.168 13.391 1 97.94 89 MET A CA 1
ATOM 678 C C . MET A 1 89 ? -1.874 5.73 13.891 1 97.94 89 MET A C 1
ATOM 680 O O . MET A 1 89 ? -1.743 4.785 13.109 1 97.94 89 MET A O 1
ATOM 684 N N . ASN A 1 90 ? -2.094 5.578 15.156 1 97.19 90 ASN A N 1
ATOM 685 C CA . ASN A 1 90 ? -2.268 4.238 15.711 1 97.19 90 ASN A CA 1
ATOM 686 C C . ASN A 1 90 ? -3.475 3.531 15.094 1 97.19 90 ASN A C 1
ATOM 688 O O . ASN A 1 90 ? -3.412 2.336 14.797 1 97.19 90 ASN A O 1
ATOM 692 N N . LYS A 1 91 ? -4.52 4.266 14.906 1 97.31 91 LYS A N 1
ATOM 693 C CA . LYS A 1 91 ? -5.703 3.707 14.25 1 97.31 91 LYS A CA 1
ATOM 694 C C . LYS A 1 91 ? -5.414 3.355 12.797 1 97.31 91 LYS A C 1
ATOM 696 O O . LYS A 1 91 ? -5.883 2.33 12.297 1 97.31 91 LYS A O 1
ATOM 701 N N . ILE A 1 92 ? -4.652 4.172 12.164 1 98 92 ILE A N 1
ATOM 702 C CA . ILE A 1 92 ? -4.297 3.961 10.766 1 98 92 ILE A CA 1
ATOM 703 C C . ILE A 1 92 ? -3.424 2.713 10.641 1 98 92 ILE A C 1
ATOM 705 O O . ILE A 1 92 ? -3.578 1.935 9.695 1 98 92 ILE A O 1
ATOM 709 N N . ASN A 1 93 ? -2.533 2.525 11.672 1 97.81 93 ASN A N 1
ATOM 710 C CA . ASN A 1 93 ? -1.743 1.299 11.68 1 97.81 93 ASN A CA 1
ATOM 711 C C . ASN A 1 93 ? -2.633 0.059 11.633 1 97.81 93 ASN A C 1
ATOM 713 O O . ASN A 1 93 ? -2.4 -0.848 10.836 1 97.81 93 ASN A O 1
ATOM 717 N N . THR A 1 94 ? -3.611 0.067 12.461 1 97.19 94 THR A N 1
ATOM 718 C CA . THR A 1 94 ? -4.527 -1.063 12.547 1 97.19 94 THR A CA 1
ATOM 719 C C . THR A 1 94 ? -5.309 -1.227 11.25 1 97.19 94 THR A C 1
ATOM 721 O O . THR A 1 94 ? -5.484 -2.344 10.758 1 97.19 94 THR A O 1
ATOM 724 N N . ALA A 1 95 ? -5.75 -0.131 10.695 1 97.56 95 ALA A N 1
ATOM 725 C CA . ALA A 1 95 ? -6.523 -0.158 9.461 1 97.56 95 ALA A CA 1
ATOM 726 C C . ALA A 1 95 ? -5.684 -0.695 8.305 1 97.56 95 ALA A C 1
ATOM 728 O O . ALA A 1 95 ? -6.164 -1.501 7.5 1 97.56 95 ALA A O 1
ATOM 729 N N . LEU A 1 96 ? -4.449 -0.256 8.211 1 98.19 96 LEU A N 1
ATOM 730 C CA . LEU A 1 96 ? -3.545 -0.721 7.164 1 98.19 96 LEU A CA 1
ATOM 731 C C . LEU A 1 96 ? -3.303 -2.223 7.281 1 98.19 96 LEU A C 1
ATOM 733 O O . LEU A 1 96 ? -3.348 -2.941 6.281 1 98.19 96 LEU A O 1
ATOM 737 N N . ALA A 1 97 ? -3.061 -2.65 8.508 1 97.56 97 ALA A N 1
ATOM 738 C CA . ALA A 1 97 ? -2.852 -4.078 8.742 1 97.56 97 ALA A CA 1
ATOM 739 C C . ALA A 1 97 ? -4.082 -4.887 8.336 1 97.56 97 ALA A C 1
ATOM 741 O O . ALA A 1 97 ? -3.959 -5.949 7.723 1 97.56 97 ALA A O 1
ATOM 742 N N . THR A 1 98 ? -5.207 -4.383 8.664 1 97.06 98 THR A N 1
ATOM 743 C CA . THR A 1 98 ? -6.457 -5.047 8.32 1 97.06 98 THR A CA 1
ATOM 744 C C . THR A 1 98 ? -6.633 -5.105 6.805 1 97.06 98 THR A C 1
ATOM 746 O O . THR A 1 98 ? -6.926 -6.168 6.25 1 97.06 98 THR A O 1
ATOM 749 N N . ALA A 1 99 ? -6.449 -3.996 6.102 1 97.88 99 ALA A N 1
ATOM 750 C CA . ALA A 1 99 ? -6.617 -3.912 4.652 1 97.88 99 ALA A CA 1
ATOM 751 C C . ALA A 1 99 ? -5.699 -4.902 3.939 1 97.88 99 ALA A C 1
ATOM 753 O O . ALA A 1 99 ? -6.09 -5.508 2.939 1 97.88 99 ALA A O 1
ATOM 754 N N . LEU A 1 100 ? -4.484 -5.102 4.527 1 97.88 100 LEU A N 1
ATOM 755 C CA . LEU A 1 100 ? -3.459 -5.891 3.854 1 97.88 100 LEU A CA 1
ATOM 756 C C . LEU A 1 100 ? -3.445 -7.324 4.379 1 97.88 100 LEU A C 1
ATOM 758 O O . LEU A 1 100 ? -2.602 -8.125 3.979 1 97.88 100 LEU A O 1
ATOM 762 N N . GLY A 1 101 ? -4.312 -7.629 5.281 1 96.12 101 GLY A N 1
ATOM 763 C CA . GLY A 1 101 ? -4.402 -8.984 5.797 1 96.12 101 GLY A CA 1
ATOM 764 C C . GLY A 1 101 ? -3.189 -9.398 6.609 1 96.12 101 GLY A C 1
ATOM 765 O O . GLY A 1 101 ? -2.775 -10.555 6.574 1 96.12 101 GLY A O 1
ATOM 766 N N . LEU A 1 102 ? -2.592 -8.43 7.227 1 96.44 102 LEU A N 1
ATOM 767 C CA . LEU A 1 102 ? -1.442 -8.727 8.07 1 96.44 102 LEU A CA 1
ATOM 768 C C . LEU A 1 102 ? -1.891 -9.273 9.422 1 96.44 102 LEU A C 1
ATOM 770 O O . LEU A 1 102 ? -2.932 -8.867 9.945 1 96.44 102 LEU A O 1
ATOM 774 N N . PRO A 1 103 ? -1.129 -10.375 9.945 1 87.81 103 PRO A N 1
ATOM 775 C CA . PRO A 1 103 ? -1.485 -10.898 11.266 1 87.81 103 PRO A CA 1
ATOM 776 C C . PRO A 1 103 ? -1.269 -9.875 12.383 1 87.81 103 PRO A C 1
ATOM 778 O O . PRO A 1 103 ? -0.161 -9.766 12.914 1 87.81 103 PRO A O 1
ATOM 781 N N . TRP A 1 104 ? -1.994 -8.977 12.344 1 71.88 104 TRP A N 1
ATOM 782 C CA . TRP A 1 104 ? -1.971 -7.82 13.227 1 71.88 104 TRP A CA 1
ATOM 783 C C . TRP A 1 104 ? -2.754 -8.094 14.508 1 71.88 104 TRP A C 1
ATOM 785 O O . TRP A 1 104 ? -3.832 -8.688 14.469 1 71.88 104 TRP A O 1
ATOM 795 N N . PRO A 1 105 ? -2.076 -7.902 15.773 1 60.66 105 PRO A N 1
ATOM 796 C CA . PRO A 1 105 ? -2.727 -8.234 17.047 1 60.66 105 PRO A CA 1
ATOM 797 C C . PRO A 1 105 ? -4.02 -7.457 17.266 1 60.66 105 PRO A C 1
ATOM 799 O O . PRO A 1 105 ? -4.223 -6.402 16.656 1 60.66 105 PRO A O 1
ATOM 802 N N . MET B 1 1 ? -17.031 -14.148 -12.281 1 58.72 1 MET B N 1
ATOM 803 C CA . MET B 1 1 ? -15.602 -14.305 -12.07 1 58.72 1 MET B CA 1
ATOM 804 C C . MET B 1 1 ? -15.25 -14.195 -10.594 1 58.72 1 MET B C 1
ATOM 806 O O . MET B 1 1 ? -15.82 -13.375 -9.875 1 58.72 1 MET B O 1
ATOM 810 N N . ASN B 1 2 ? -14.609 -15.227 -9.977 1 86.69 2 ASN B N 1
ATOM 811 C CA . ASN B 1 2 ? -14.266 -15.227 -8.562 1 86.69 2 ASN B CA 1
ATOM 812 C C . ASN B 1 2 ? -13.328 -14.078 -8.211 1 86.69 2 ASN B C 1
ATOM 814 O O . ASN B 1 2 ? -12.531 -13.648 -9.039 1 86.69 2 ASN B O 1
ATOM 818 N N . ALA B 1 3 ? -13.516 -13.375 -7.133 1 95.19 3 ALA B N 1
ATOM 819 C CA . ALA B 1 3 ? -12.672 -12.273 -6.684 1 95.19 3 ALA B CA 1
ATOM 820 C C . ALA B 1 3 ? -11.219 -12.727 -6.539 1 95.19 3 ALA B C 1
ATOM 822 O O . ALA B 1 3 ? -10.953 -13.828 -6.055 1 95.19 3 ALA B O 1
ATOM 823 N N . PRO B 1 4 ? -10.219 -11.898 -7.039 1 97.94 4 PRO B N 1
ATOM 824 C CA . PRO B 1 4 ? -8.812 -12.227 -6.816 1 97.94 4 PRO B CA 1
ATOM 825 C C . PRO B 1 4 ? -8.492 -12.461 -5.34 1 97.94 4 PRO B C 1
ATOM 827 O O . PRO B 1 4 ? -9.062 -11.805 -4.469 1 97.94 4 PRO B O 1
ATOM 830 N N . LEU B 1 5 ? -7.559 -13.414 -5.113 1 98.25 5 LEU B N 1
ATOM 831 C CA . LEU B 1 5 ? -7.203 -13.75 -3.74 1 98.25 5 LEU B CA 1
ATOM 832 C C . LEU B 1 5 ? -5.82 -13.219 -3.389 1 98.25 5 LEU B C 1
ATOM 834 O O . LEU B 1 5 ? -4.926 -13.195 -4.234 1 98.25 5 LEU B O 1
ATOM 838 N N . ARG B 1 6 ? -5.719 -12.828 -2.107 1 98.5 6 ARG B N 1
ATOM 839 C CA . ARG B 1 6 ? -4.398 -12.484 -1.587 1 98.5 6 ARG B CA 1
ATOM 840 C C . ARG B 1 6 ? -3.4 -13.602 -1.845 1 98.5 6 ARG B C 1
ATOM 842 O O . ARG B 1 6 ? -3.719 -14.781 -1.657 1 98.5 6 ARG B O 1
ATOM 849 N N . GLY B 1 7 ? -2.238 -13.203 -2.318 1 98.62 7 GLY B N 1
ATOM 850 C CA . GLY B 1 7 ? -1.214 -14.188 -2.627 1 98.62 7 GLY B CA 1
ATOM 851 C C . GLY B 1 7 ? -1.163 -14.555 -4.098 1 98.62 7 GLY B C 1
ATOM 852 O O . GLY B 1 7 ? -0.207 -15.188 -4.551 1 98.62 7 GLY B O 1
ATOM 853 N N . GLN B 1 8 ? -2.182 -14.25 -4.836 1 98.69 8 GLN B N 1
ATOM 854 C CA . GLN B 1 8 ? -2.191 -14.523 -6.27 1 98.69 8 GLN B CA 1
ATOM 855 C C . GLN B 1 8 ? -1.404 -13.461 -7.035 1 98.69 8 GLN B C 1
ATOM 857 O O . GLN B 1 8 ? -1.361 -12.297 -6.633 1 98.69 8 GLN B O 1
ATOM 862 N N . VAL B 1 9 ? -0.78 -13.922 -8.18 1 98.75 9 VAL B N 1
ATOM 863 C CA . VAL B 1 9 ? 0.021 -13.047 -9.031 1 98.75 9 VAL B CA 1
ATOM 864 C C . VAL B 1 9 ? -0.657 -12.883 -10.391 1 98.75 9 VAL B C 1
ATOM 866 O O . VAL B 1 9 ? -1.11 -13.859 -10.984 1 98.75 9 VAL B O 1
ATOM 869 N N . TYR B 1 10 ? -0.708 -11.641 -10.875 1 98.62 10 TYR B N 1
ATOM 870 C CA . TYR B 1 10 ? -1.298 -11.312 -12.172 1 98.62 10 TYR B CA 1
ATOM 871 C C . TYR B 1 10 ? -0.372 -10.414 -12.984 1 98.62 10 TYR B C 1
ATOM 873 O O . TYR B 1 10 ? 0.395 -9.633 -12.414 1 98.62 10 TYR B O 1
ATOM 881 N N . ARG B 1 11 ? -0.513 -10.586 -14.25 1 98.38 11 ARG B N 1
ATOM 882 C CA . ARG B 1 11 ? 0.156 -9.656 -15.148 1 98.38 11 ARG B CA 1
ATOM 883 C C . ARG B 1 11 ? -0.683 -8.398 -15.352 1 98.38 11 ARG B C 1
ATOM 885 O O . ARG B 1 11 ? -1.856 -8.484 -15.727 1 98.38 11 ARG B O 1
ATOM 892 N N . CYS B 1 12 ? -0.11 -7.273 -15.094 1 97.75 12 CYS B N 1
ATOM 893 C CA . CYS B 1 12 ? -0.827 -6.012 -15.258 1 97.75 12 CYS B CA 1
ATOM 894 C C . CYS B 1 12 ? 0.058 -4.965 -15.922 1 97.75 12 CYS B C 1
ATOM 896 O O . CYS B 1 12 ? 1.255 -4.887 -15.641 1 97.75 12 CYS B O 1
ATOM 898 N N . ASP B 1 13 ? -0.583 -4.195 -16.781 1 95.75 13 ASP B N 1
ATOM 899 C CA . ASP B 1 13 ? 0.111 -3.078 -17.406 1 95.75 13 ASP B CA 1
ATOM 900 C C . ASP B 1 13 ? -0.426 -1.74 -16.906 1 95.75 13 ASP B C 1
ATOM 902 O O . ASP B 1 13 ? -1.547 -1.35 -17.234 1 95.75 13 ASP B O 1
ATOM 906 N N . LEU B 1 14 ? 0.37 -1.001 -16.172 1 91 14 LEU B N 1
ATOM 907 C CA . LEU B 1 14 ? -0.022 0.291 -15.617 1 91 14 LEU B CA 1
ATOM 908 C C . LEU B 1 14 ? 0.537 1.434 -16.453 1 91 14 LEU B C 1
ATOM 910 O O . LEU B 1 14 ? 0.773 2.529 -15.945 1 91 14 LEU B O 1
ATOM 914 N N . GLY B 1 15 ? 0.888 1.174 -17.625 1 89.06 15 GLY B N 1
ATOM 915 C CA . GLY B 1 15 ? 1.344 2.201 -18.547 1 89.06 15 GLY B CA 1
ATOM 916 C C . GLY B 1 15 ? 2.822 2.1 -18.875 1 89.06 15 GLY B C 1
ATOM 917 O O . GLY B 1 15 ? 3.324 2.824 -19.734 1 89.06 15 GLY B O 1
ATOM 918 N N . TYR B 1 16 ? 3.523 1.285 -18.188 1 86.31 16 TYR B N 1
ATOM 919 C CA . TYR B 1 16 ? 4.957 1.171 -18.422 1 86.31 16 TYR B CA 1
ATOM 920 C C . TYR B 1 16 ? 5.344 -0.268 -18.734 1 86.31 16 TYR B C 1
ATOM 922 O O . TYR B 1 16 ? 6.438 -0.717 -18.375 1 86.31 16 TYR B O 1
ATOM 930 N N . GLY B 1 17 ? 4.438 -1.041 -19.344 1 92 17 GLY B N 1
ATOM 931 C CA . GLY B 1 17 ? 4.699 -2.432 -19.672 1 92 17 GLY B CA 1
ATOM 932 C C . GLY B 1 17 ? 4.066 -3.408 -18.703 1 92 17 GLY B C 1
ATOM 933 O O . GLY B 1 17 ? 3.963 -3.121 -17.516 1 92 17 GLY B O 1
ATOM 934 N N . ALA B 1 18 ? 3.732 -4.52 -19.266 1 95.38 18 ALA B N 1
ATOM 935 C CA . ALA B 1 18 ? 3.1 -5.551 -18.453 1 95.38 18 ALA B CA 1
ATOM 936 C C . ALA B 1 18 ? 4.094 -6.145 -17.453 1 95.38 18 ALA B C 1
ATOM 938 O O . ALA B 1 18 ? 5.18 -6.578 -17.828 1 95.38 18 ALA B O 1
ATOM 939 N N . LYS B 1 19 ? 3.701 -6.043 -16.203 1 96.88 19 LYS B N 1
ATOM 940 C CA . LYS B 1 19 ? 4.527 -6.59 -15.133 1 96.88 19 LYS B CA 1
ATOM 941 C C . LYS B 1 19 ? 3.709 -7.496 -14.219 1 96.88 19 LYS B C 1
ATOM 943 O O . LYS B 1 19 ? 2.482 -7.379 -14.156 1 96.88 19 LYS B O 1
ATOM 948 N N . PRO B 1 20 ? 4.398 -8.484 -13.594 1 98.19 20 PRO B N 1
ATOM 949 C CA . PRO B 1 20 ? 3.676 -9.273 -12.586 1 98.19 20 PRO B CA 1
ATOM 950 C C . PRO B 1 20 ? 3.424 -8.492 -11.297 1 98.19 20 PRO B C 1
ATOM 952 O O . PRO B 1 20 ? 4.305 -7.77 -10.828 1 98.19 20 PRO B O 1
ATOM 955 N N . TRP B 1 21 ? 2.248 -8.68 -10.789 1 98.69 21 TRP B N 1
ATOM 956 C CA . TRP B 1 21 ? 1.826 -8.039 -9.547 1 98.69 21 TRP B CA 1
ATOM 957 C C . TRP B 1 21 ? 1.217 -9.062 -8.586 1 98.69 21 TRP B C 1
ATOM 959 O O . TRP B 1 21 ? 0.423 -9.906 -9 1 98.69 21 TRP B O 1
ATOM 969 N N . LEU B 1 22 ? 1.604 -8.945 -7.355 1 98.81 22 LEU B N 1
ATOM 970 C CA . LEU B 1 22 ? 1.115 -9.836 -6.305 1 98.81 22 LEU B CA 1
ATOM 971 C C . LEU B 1 22 ? 0.011 -9.156 -5.496 1 98.81 22 LEU B C 1
ATOM 973 O O . LEU B 1 22 ? 0.219 -8.086 -4.926 1 98.81 22 LEU B O 1
ATOM 977 N N . ILE B 1 23 ? -1.12 -9.797 -5.457 1 98.81 23 ILE B N 1
ATOM 978 C CA . ILE B 1 23 ? -2.217 -9.281 -4.645 1 98.81 23 ILE B CA 1
ATOM 979 C C . ILE B 1 23 ? -1.877 -9.43 -3.162 1 98.81 23 ILE B C 1
ATOM 981 O O . ILE B 1 23 ? -1.548 -10.523 -2.703 1 98.81 23 ILE B O 1
ATOM 985 N N . VAL B 1 24 ? -2.059 -8.242 -2.393 1 98.81 24 VAL B N 1
ATOM 986 C CA . VAL B 1 24 ? -1.7 -8.297 -0.98 1 98.81 24 VAL B CA 1
ATOM 987 C C . VAL B 1 24 ? -2.867 -7.801 -0.131 1 98.81 24 VAL B C 1
ATOM 989 O O . VAL B 1 24 ? -2.797 -7.812 1.1 1 98.81 24 VAL B O 1
ATOM 992 N N . SER B 1 25 ? -3.943 -7.301 -0.714 1 98.56 25 SER B N 1
ATOM 993 C CA . SER B 1 25 ? -5.141 -6.918 0.028 1 98.56 25 SER B CA 1
ATOM 994 C C . SER B 1 25 ? -5.895 -8.141 0.533 1 98.56 25 SER B C 1
ATOM 996 O O . SER B 1 25 ? -5.871 -9.195 -0.103 1 98.56 25 SER B O 1
ATOM 998 N N . ASN B 1 26 ? -6.535 -7.934 1.642 1 97.62 26 ASN B N 1
ATOM 999 C CA . ASN B 1 26 ? -7.234 -9.062 2.252 1 97.62 26 ASN B CA 1
ATOM 1000 C C . ASN B 1 26 ? -8.398 -9.539 1.382 1 97.62 26 ASN B C 1
ATOM 1002 O O . ASN B 1 26 ? -8.953 -8.758 0.601 1 97.62 26 ASN B O 1
ATOM 1006 N N . ASN B 1 27 ? -8.836 -10.789 1.586 1 97.69 27 ASN B N 1
ATOM 1007 C CA . ASN B 1 27 ? -9.805 -11.43 0.704 1 97.69 27 ASN B CA 1
ATOM 1008 C C . ASN B 1 27 ? -11.203 -10.859 0.894 1 97.69 27 ASN B C 1
ATOM 1010 O O . ASN B 1 27 ? -11.984 -10.789 -0.057 1 97.69 27 ASN B O 1
ATOM 1014 N N . ALA B 1 28 ? -11.578 -10.5 2.078 1 95.81 28 ALA B N 1
ATOM 1015 C CA . ALA B 1 28 ? -12.898 -9.922 2.326 1 95.81 28 ALA B CA 1
ATOM 1016 C C . ALA B 1 28 ? -13.094 -8.641 1.512 1 95.81 28 ALA B C 1
ATOM 1018 O O . ALA B 1 28 ? -14.117 -8.484 0.84 1 95.81 28 ALA B O 1
ATOM 1019 N N . ARG B 1 29 ? -12.133 -7.824 1.549 1 94.25 29 ARG B N 1
ATOM 1020 C CA . ARG B 1 29 ? -12.18 -6.598 0.758 1 94.25 29 ARG B CA 1
ATOM 1021 C C . ARG B 1 29 ? -12.203 -6.91 -0.734 1 94.25 29 ARG B C 1
ATOM 1023 O O . ARG B 1 29 ? -12.953 -6.285 -1.491 1 94.25 29 ARG B O 1
ATOM 1030 N N . ASN B 1 30 ? -11.344 -7.855 -1.144 1 97.5 30 ASN B N 1
ATOM 1031 C CA . ASN B 1 30 ? -11.25 -8.211 -2.555 1 97.5 30 ASN B CA 1
ATOM 1032 C C . ASN B 1 30 ? -12.602 -8.664 -3.105 1 97.5 30 ASN B C 1
ATOM 1034 O O . ASN B 1 30 ? -12.883 -8.484 -4.293 1 97.5 30 ASN B O 1
ATOM 1038 N N . ARG B 1 31 ? -13.43 -9.164 -2.266 1 96.69 31 ARG B N 1
ATOM 1039 C CA . ARG B 1 31 ? -14.742 -9.633 -2.684 1 96.69 31 ARG B CA 1
ATOM 1040 C C . ARG B 1 31 ? -15.711 -8.477 -2.867 1 96.69 31 ARG B C 1
ATOM 1042 O O . ARG B 1 31 ? -16.688 -8.578 -3.617 1 96.69 31 ARG B O 1
ATOM 1049 N N . HIS B 1 32 ? -15.445 -7.359 -2.258 1 94.62 32 HIS B N 1
ATOM 1050 C CA . HIS B 1 32 ? -16.484 -6.348 -2.148 1 94.62 32 HIS B CA 1
ATOM 1051 C C . HIS B 1 32 ? -16.109 -5.082 -2.91 1 94.62 32 HIS B C 1
ATOM 1053 O O . HIS B 1 32 ? -16.953 -4.211 -3.135 1 94.62 32 HIS B O 1
ATOM 1059 N N . THR B 1 33 ? -14.914 -5.012 -3.244 1 94.94 33 THR B N 1
ATOM 1060 C CA . THR B 1 33 ? -14.453 -3.805 -3.916 1 94.94 33 THR B CA 1
ATOM 1061 C C . THR B 1 33 ? -14.164 -4.078 -5.391 1 94.94 33 THR B C 1
ATOM 1063 O O . THR B 1 33 ? -14.055 -5.238 -5.801 1 94.94 33 THR B O 1
ATOM 1066 N N . ALA B 1 34 ? -14.078 -3.008 -6.148 1 96.69 34 ALA B N 1
ATOM 1067 C CA . ALA B 1 34 ? -13.797 -3.123 -7.578 1 96.69 34 ALA B CA 1
ATOM 1068 C C . ALA B 1 34 ? -12.289 -3.184 -7.832 1 96.69 34 ALA B C 1
ATOM 1070 O O . ALA B 1 34 ? -11.852 -3.438 -8.953 1 96.69 34 ALA B O 1
ATOM 1071 N N . ASP B 1 35 ? -11.547 -2.967 -6.793 1 97.69 35 ASP B N 1
ATOM 1072 C CA . ASP B 1 35 ? -10.094 -2.918 -6.93 1 97.69 35 ASP B CA 1
ATOM 1073 C C . ASP B 1 35 ? -9.414 -3.818 -5.898 1 97.69 35 ASP B C 1
ATOM 1075 O O . ASP B 1 35 ? -10.086 -4.469 -5.098 1 97.69 35 ASP B O 1
ATOM 1079 N N . VAL B 1 36 ? -8.102 -3.994 -6.09 1 98.5 36 VAL B N 1
ATOM 1080 C CA . VAL B 1 36 ? -7.242 -4.715 -5.156 1 98.5 36 VAL B CA 1
ATOM 1081 C C . VAL B 1 36 ? -5.973 -3.908 -4.891 1 98.5 36 VAL B C 1
ATOM 1083 O O . VAL B 1 36 ? -5.66 -2.973 -5.633 1 98.5 36 VAL B O 1
ATOM 1086 N N . VAL B 1 37 ? -5.34 -4.23 -3.811 1 98.75 37 VAL B N 1
ATOM 1087 C CA . VAL B 1 37 ? -4.008 -3.691 -3.551 1 98.75 37 VAL B CA 1
ATOM 1088 C C . VAL B 1 37 ? -2.951 -4.73 -3.918 1 98.75 37 VAL B C 1
ATOM 1090 O O . VAL B 1 37 ? -3.104 -5.914 -3.615 1 98.75 37 VAL B O 1
ATOM 1093 N N . ALA B 1 38 ? -1.901 -4.281 -4.586 1 98.81 38 ALA B N 1
ATOM 1094 C CA . ALA B 1 38 ? -0.886 -5.207 -5.082 1 98.81 38 ALA B CA 1
ATOM 1095 C C . ALA B 1 38 ? 0.51 -4.602 -4.969 1 98.81 38 ALA B C 1
ATOM 1097 O O . ALA B 1 38 ? 0.657 -3.383 -4.84 1 98.81 38 ALA B O 1
ATOM 1098 N N . VAL B 1 39 ? 1.49 -5.516 -4.992 1 98.69 39 VAL B N 1
ATOM 1099 C CA . VAL B 1 39 ? 2.891 -5.109 -5.027 1 98.69 39 VAL B CA 1
ATOM 1100 C C . VAL B 1 39 ? 3.576 -5.715 -6.25 1 98.69 39 VAL B C 1
ATOM 1102 O O . VAL B 1 39 ? 3.197 -6.797 -6.711 1 98.69 39 VAL B O 1
ATOM 1105 N N . ARG B 1 40 ? 4.586 -5.105 -6.648 1 97.69 40 ARG B N 1
ATOM 1106 C CA . ARG B 1 40 ? 5.246 -5.465 -7.898 1 97.69 40 ARG B CA 1
ATOM 1107 C C . ARG B 1 40 ? 6.262 -6.578 -7.684 1 97.69 40 ARG B C 1
ATOM 1109 O O . ARG B 1 40 ? 6.934 -6.621 -6.652 1 97.69 40 ARG B O 1
ATOM 1116 N N . LEU B 1 41 ? 6.352 -7.434 -8.672 1 97.81 41 LEU B N 1
ATOM 1117 C CA . LEU B 1 41 ? 7.473 -8.367 -8.758 1 97.81 41 LEU B CA 1
ATOM 1118 C C . LEU B 1 41 ? 8.516 -7.879 -9.758 1 97.81 41 LEU B C 1
ATOM 1120 O O . LEU B 1 41 ? 8.164 -7.32 -10.805 1 97.81 41 LEU B O 1
ATOM 1124 N N . THR B 1 42 ? 9.719 -8.047 -9.438 1 95.94 42 THR B N 1
ATOM 1125 C CA . THR B 1 42 ? 10.828 -7.609 -10.273 1 95.94 42 THR B CA 1
ATOM 1126 C C . THR B 1 42 ? 11.961 -8.633 -10.266 1 95.94 42 THR B C 1
ATOM 1128 O O . THR B 1 42 ? 12.008 -9.508 -9.391 1 95.94 42 THR B O 1
ATOM 1131 N N . THR B 1 43 ? 12.766 -8.586 -11.258 1 95.06 43 THR B N 1
ATOM 1132 C CA . THR B 1 43 ? 13.93 -9.469 -11.289 1 95.06 43 THR B CA 1
ATOM 1133 C C . THR B 1 43 ? 15.156 -8.773 -10.727 1 95.06 43 THR B C 1
ATOM 1135 O O . THR B 1 43 ? 16.219 -9.391 -10.562 1 95.06 43 THR B O 1
ATOM 1138 N N . THR B 1 44 ? 14.977 -7.547 -10.453 1 92.94 44 THR B N 1
ATOM 1139 C CA . THR B 1 44 ? 16.094 -6.812 -9.867 1 92.94 44 THR B CA 1
ATOM 1140 C C . THR B 1 44 ? 16.359 -7.289 -8.438 1 92.94 44 THR B C 1
ATOM 1142 O O . THR B 1 44 ? 15.445 -7.379 -7.621 1 92.94 44 THR B O 1
ATOM 1145 N N . ARG B 1 45 ? 17.609 -7.605 -8.164 1 92.38 45 ARG B N 1
ATOM 1146 C CA . ARG B 1 45 ? 17.984 -8.094 -6.844 1 92.38 45 ARG B CA 1
ATOM 1147 C C . ARG B 1 45 ? 18.359 -6.945 -5.914 1 92.38 45 ARG B C 1
ATOM 1149 O O . ARG B 1 45 ? 19.188 -6.098 -6.258 1 92.38 45 ARG B O 1
ATOM 1156 N N . ARG B 1 46 ? 17.734 -6.941 -4.797 1 90.44 46 ARG B N 1
ATOM 1157 C CA . ARG B 1 46 ? 18.125 -6.07 -3.695 1 90.44 46 ARG B CA 1
ATOM 1158 C C . ARG B 1 46 ? 18.156 -6.836 -2.377 1 90.44 46 ARG B C 1
ATOM 1160 O O . ARG B 1 46 ? 17.391 -7.785 -2.186 1 90.44 46 ARG B O 1
ATOM 1167 N N . THR B 1 47 ? 19.156 -6.352 -1.532 1 91.25 47 THR B N 1
ATOM 1168 C CA . THR B 1 47 ? 19.281 -6.988 -0.227 1 91.25 47 THR B CA 1
ATOM 1169 C C . THR B 1 47 ? 18.812 -6.051 0.882 1 91.25 47 THR B C 1
ATOM 1171 O O . THR B 1 47 ? 19.609 -5.645 1.736 1 91.25 47 THR B O 1
ATOM 1174 N N . ILE B 1 48 ? 17.594 -5.699 0.916 1 94 48 ILE B N 1
ATOM 1175 C CA . ILE B 1 48 ? 16.984 -4.879 1.956 1 94 48 ILE B CA 1
ATOM 1176 C C . ILE B 1 48 ? 15.734 -5.574 2.488 1 94 48 ILE B C 1
ATOM 1178 O O . ILE B 1 48 ? 15.164 -6.438 1.816 1 94 48 ILE B O 1
ATOM 1182 N N . PRO B 1 49 ? 15.273 -5.23 3.637 1 95.06 49 PRO B N 1
ATOM 1183 C CA . PRO B 1 49 ? 14.203 -5.961 4.32 1 95.06 49 PRO B CA 1
ATOM 1184 C C . PRO B 1 49 ? 12.875 -5.887 3.576 1 95.06 49 PRO B C 1
ATOM 1186 O O . PRO B 1 49 ? 11.984 -6.715 3.805 1 95.06 49 PRO B O 1
ATOM 1189 N N . THR B 1 50 ? 12.75 -4.977 2.705 1 96.94 50 THR B N 1
ATOM 1190 C CA . THR B 1 50 ? 11.461 -4.781 2.057 1 96.94 50 THR B CA 1
ATOM 1191 C C . THR B 1 50 ? 11.43 -5.469 0.694 1 96.94 50 THR B C 1
ATOM 1193 O O . THR B 1 50 ? 10.438 -5.383 -0.029 1 96.94 50 THR B O 1
ATOM 1196 N N . TRP B 1 51 ? 12.461 -6.09 0.352 1 97.19 51 TRP B N 1
ATOM 1197 C CA . TRP B 1 51 ? 12.492 -6.906 -0.856 1 97.19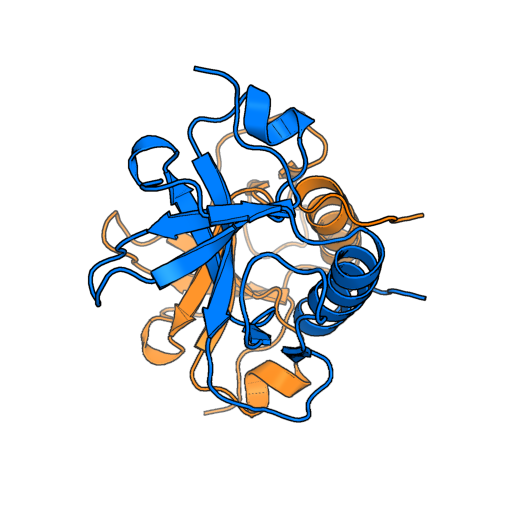 51 TRP B CA 1
ATOM 1198 C C . TRP B 1 51 ? 12.586 -8.391 -0.508 1 97.19 51 TRP B C 1
ATOM 1200 O O . TRP B 1 51 ? 13.477 -8.805 0.232 1 97.19 51 TRP B O 1
ATOM 1210 N N . VAL B 1 52 ? 11.664 -9.117 -1.039 1 98.06 52 VAL B N 1
ATOM 1211 C CA . VAL B 1 52 ? 11.547 -10.523 -0.67 1 98.06 52 VAL B CA 1
ATOM 1212 C C . VAL B 1 52 ? 11.859 -11.398 -1.88 1 98.06 52 VAL B C 1
ATOM 1214 O O . VAL B 1 52 ? 11.195 -11.305 -2.914 1 98.06 52 VAL B O 1
ATOM 1217 N N . ALA B 1 53 ? 12.828 -12.297 -1.697 1 97.81 53 ALA B N 1
ATOM 1218 C CA . ALA B 1 53 ? 13.156 -13.242 -2.758 1 97.81 53 ALA B CA 1
ATOM 1219 C C . ALA B 1 53 ? 12.086 -14.328 -2.875 1 97.81 53 ALA B C 1
ATOM 1221 O O . ALA B 1 53 ? 11.641 -14.883 -1.866 1 97.81 53 ALA B O 1
ATOM 1222 N N . MET B 1 54 ? 11.688 -14.586 -4.094 1 97.06 54 MET B N 1
ATOM 1223 C CA . MET B 1 54 ? 10.789 -15.703 -4.352 1 97.06 54 MET B CA 1
ATOM 1224 C C . MET B 1 54 ? 11.516 -17.031 -4.184 1 97.06 54 MET B C 1
ATOM 1226 O O . MET B 1 54 ? 12.711 -17.125 -4.469 1 97.06 54 MET B O 1
ATOM 1230 N N . GLY B 1 55 ? 10.773 -18 -3.684 1 96 55 GLY B N 1
ATOM 1231 C CA . GLY B 1 55 ? 11.359 -19.312 -3.498 1 96 55 GLY B CA 1
ATOM 1232 C C . GLY B 1 55 ? 11.18 -20.219 -4.699 1 96 55 GLY B C 1
ATOM 1233 O O . GLY B 1 55 ? 10.469 -19.875 -5.645 1 96 55 GLY B O 1
ATOM 1234 N N . PRO B 1 56 ? 11.82 -21.375 -4.699 1 95.81 56 PRO B N 1
ATOM 1235 C CA . PRO B 1 56 ? 11.773 -22.312 -5.832 1 95.81 56 PRO B CA 1
ATOM 1236 C C . PRO B 1 56 ? 10.367 -22.844 -6.105 1 95.81 56 PRO B C 1
ATOM 1238 O O . PRO B 1 56 ? 10.07 -23.25 -7.227 1 95.81 56 PRO B O 1
ATOM 1241 N N . SER B 1 57 ? 9.5 -22.828 -5.117 1 97.5 57 SER B N 1
ATOM 1242 C CA . SER B 1 57 ? 8.148 -23.359 -5.27 1 97.5 57 SER B CA 1
ATOM 1243 C C . SER B 1 57 ? 7.164 -22.25 -5.629 1 97.5 57 SER B C 1
ATOM 1245 O O . SER B 1 57 ? 5.969 -22.516 -5.793 1 97.5 57 SER B O 1
ATOM 1247 N N . ASP B 1 58 ? 7.699 -21.062 -5.695 1 97.88 58 ASP B N 1
ATOM 1248 C CA . ASP B 1 58 ? 6.852 -19.938 -6.102 1 97.88 58 ASP B CA 1
ATOM 1249 C C . ASP B 1 58 ? 6.652 -19.922 -7.613 1 97.88 58 ASP B C 1
ATOM 1251 O O . ASP B 1 58 ? 7.395 -20.578 -8.352 1 97.88 58 ASP B O 1
ATOM 1255 N N . PRO B 1 59 ? 5.617 -19.234 -8.047 1 96.88 59 PRO B N 1
ATOM 1256 C CA . PRO B 1 59 ? 5.211 -19.344 -9.445 1 96.88 59 PRO B CA 1
ATOM 1257 C C . PRO B 1 59 ? 6.148 -18.594 -10.391 1 96.88 59 PRO B C 1
ATOM 1259 O O . PRO B 1 59 ? 6.117 -18.812 -11.609 1 96.88 59 PRO B O 1
ATOM 1262 N N . LEU B 1 60 ? 6.852 -17.656 -9.891 1 96.44 60 LEU B N 1
ATOM 1263 C CA . LEU B 1 60 ? 7.824 -16.891 -10.664 1 96.44 60 LEU B CA 1
ATOM 1264 C C . LEU B 1 60 ? 9.156 -16.812 -9.922 1 96.44 60 LEU B C 1
ATOM 1266 O O . LEU B 1 60 ? 9.234 -17.141 -8.742 1 96.44 60 LEU B O 1
ATOM 1270 N N . THR B 1 61 ? 10.117 -16.422 -10.719 1 95.75 61 THR B N 1
ATOM 1271 C CA . THR B 1 61 ? 11.406 -16.078 -10.117 1 95.75 61 THR B CA 1
ATOM 1272 C C . THR B 1 61 ? 11.523 -14.578 -9.898 1 95.75 61 THR B C 1
ATOM 1274 O O . THR B 1 61 ? 10.828 -13.789 -10.547 1 95.75 61 THR B O 1
ATOM 1277 N N . GLY B 1 62 ? 12.398 -14.297 -8.93 1 97.06 62 GLY B N 1
ATOM 1278 C CA . GLY B 1 62 ? 12.648 -12.883 -8.711 1 97.06 62 GLY B CA 1
ATOM 1279 C C . GLY B 1 62 ? 12.352 -12.438 -7.289 1 97.06 62 GLY B C 1
ATOM 1280 O O . GLY B 1 62 ? 12.609 -13.172 -6.336 1 97.06 62 GLY B O 1
ATOM 1281 N N . TYR B 1 63 ? 11.977 -11.086 -7.215 1 97.94 63 TYR B N 1
ATOM 1282 C CA . TYR B 1 63 ? 11.789 -10.438 -5.922 1 97.94 63 TYR B CA 1
ATOM 1283 C C . TYR B 1 63 ? 10.469 -9.688 -5.875 1 97.94 63 TYR B C 1
ATOM 1285 O O . TYR B 1 63 ? 10.055 -9.07 -6.859 1 97.94 63 TYR B O 1
ATOM 1293 N N . VAL B 1 64 ? 9.852 -9.812 -4.766 1 98.19 64 VAL B N 1
ATOM 1294 C CA . VAL B 1 64 ? 8.695 -8.961 -4.484 1 98.19 64 VAL B CA 1
ATOM 1295 C C . VAL B 1 64 ? 9.164 -7.637 -3.883 1 98.19 64 VAL B C 1
ATOM 1297 O O . VAL B 1 64 ? 9.898 -7.625 -2.893 1 98.19 64 VAL B O 1
ATOM 1300 N N . ASN B 1 65 ? 8.773 -6.559 -4.512 1 97.75 65 ASN B N 1
ATOM 1301 C CA . ASN B 1 65 ? 9.078 -5.215 -4.039 1 97.75 65 ASN B CA 1
ATOM 1302 C C . ASN B 1 65 ? 7.957 -4.656 -3.17 1 97.75 65 ASN B C 1
ATOM 1304 O O . ASN B 1 65 ? 7.035 -4.012 -3.676 1 97.75 65 ASN B O 1
ATOM 1308 N N . ALA B 1 66 ? 8.062 -4.797 -1.808 1 98 66 ALA B N 1
ATOM 1309 C CA . ALA B 1 66 ? 7.027 -4.352 -0.874 1 98 66 ALA B CA 1
ATOM 1310 C C . ALA B 1 66 ? 7.027 -2.834 -0.739 1 98 66 ALA B C 1
ATOM 1312 O O . ALA B 1 66 ? 6.16 -2.262 -0.077 1 98 66 ALA B O 1
ATOM 1313 N N . ASP B 1 67 ? 7.957 -2.197 -1.399 1 97.06 67 ASP B N 1
ATOM 1314 C CA . ASP B 1 67 ? 8.023 -0.739 -1.379 1 97.06 67 ASP B CA 1
ATOM 1315 C C . ASP B 1 67 ? 7.18 -0.135 -2.502 1 97.06 67 ASP B C 1
ATOM 1317 O O . ASP B 1 67 ? 6.938 1.073 -2.521 1 97.06 67 ASP B O 1
ATOM 1321 N N . ASN B 1 68 ? 6.82 -0.881 -3.465 1 97.12 68 ASN B N 1
ATOM 1322 C CA . ASN B 1 68 ? 5.965 -0.45 -4.566 1 97.12 68 ASN B CA 1
ATOM 1323 C C . ASN B 1 68 ? 4.562 -1.042 -4.453 1 97.12 68 ASN B C 1
ATOM 1325 O O . ASN B 1 68 ? 4.297 -2.123 -4.977 1 97.12 68 ASN B O 1
ATOM 1329 N N . ILE B 1 69 ? 3.693 -0.342 -3.83 1 98.5 69 ILE B N 1
ATOM 1330 C CA . ILE B 1 69 ? 2.326 -0.751 -3.533 1 98.5 69 ILE B CA 1
ATOM 1331 C C . ILE B 1 69 ? 1.347 0.094 -4.344 1 98.5 69 ILE B C 1
ATOM 1333 O O . ILE B 1 69 ? 1.459 1.321 -4.383 1 98.5 69 ILE B O 1
ATOM 1337 N N . GLU B 1 70 ? 0.399 -0.582 -4.941 1 97.62 70 GLU B N 1
ATOM 1338 C CA . GLU B 1 70 ? -0.579 0.108 -5.777 1 97.62 70 GLU B CA 1
ATOM 1339 C C . GLU B 1 70 ? -1.979 -0.46 -5.57 1 97.62 70 GLU B C 1
ATOM 1341 O O . GLU B 1 70 ? -2.139 -1.653 -5.305 1 97.62 70 GLU B O 1
ATOM 1346 N N . THR B 1 71 ? -2.898 0.415 -5.711 1 97.94 71 THR B N 1
ATOM 1347 C CA . THR B 1 71 ? -4.281 -0.032 -5.859 1 97.94 71 THR B CA 1
ATOM 1348 C C . THR B 1 71 ? -4.645 -0.173 -7.336 1 97.94 71 THR B C 1
ATOM 1350 O O . THR B 1 71 ? -4.574 0.796 -8.094 1 97.94 71 THR B O 1
ATOM 1353 N N . LEU B 1 72 ? -5.047 -1.362 -7.719 1 97.25 72 LEU B N 1
ATOM 1354 C CA . LEU B 1 72 ? -5.328 -1.687 -9.117 1 97.25 72 LEU B CA 1
ATOM 1355 C C . LEU B 1 72 ? -6.801 -2.045 -9.297 1 97.25 72 LEU B C 1
ATOM 1357 O O . LEU B 1 72 ? -7.367 -2.787 -8.492 1 97.25 72 LEU B O 1
ATOM 1361 N N . GLY B 1 73 ? -7.336 -1.494 -10.359 1 97 73 GLY B N 1
ATOM 1362 C CA . GLY B 1 73 ? -8.648 -2.002 -10.734 1 97 73 GLY B CA 1
ATOM 1363 C C . GLY B 1 73 ? -8.633 -3.473 -11.102 1 97 73 GLY B C 1
ATOM 1364 O O . GLY B 1 73 ? -7.699 -3.945 -11.75 1 97 73 GLY B O 1
ATOM 1365 N N . LYS B 1 74 ? -9.734 -4.184 -10.719 1 97.38 74 LYS B N 1
ATOM 1366 C CA . LYS B 1 74 ? -9.82 -5.594 -11.094 1 97.38 74 LYS B CA 1
ATOM 1367 C C . LYS B 1 74 ? -9.859 -5.766 -12.609 1 97.38 74 LYS B C 1
ATOM 1369 O O . LYS B 1 74 ? -9.422 -6.789 -13.133 1 97.38 74 LYS B O 1
ATOM 1374 N N . ASP B 1 75 ? -10.312 -4.762 -13.258 1 95.75 75 ASP B N 1
ATOM 1375 C CA . ASP B 1 75 ? -10.359 -4.777 -14.719 1 95.75 75 ASP B CA 1
ATOM 1376 C C . ASP B 1 75 ? -8.961 -4.629 -15.312 1 95.75 75 ASP B C 1
ATOM 1378 O O . ASP B 1 75 ? -8.773 -4.852 -16.516 1 95.75 75 ASP B O 1
ATOM 1382 N N . GLU B 1 76 ? -7.977 -4.297 -14.508 1 95.94 76 GLU B N 1
ATOM 1383 C CA . GLU B 1 76 ? -6.602 -4.141 -14.961 1 95.94 76 GLU B CA 1
ATOM 1384 C C . GLU B 1 76 ? -5.824 -5.445 -14.836 1 95.94 76 GLU B C 1
ATOM 1386 O O . GLU B 1 76 ? -4.707 -5.566 -15.344 1 95.94 76 GLU B O 1
ATOM 1391 N N . LEU B 1 77 ? -6.391 -6.391 -14.188 1 97.56 77 LEU B N 1
ATOM 1392 C CA . LEU B 1 77 ? -5.711 -7.664 -13.984 1 97.56 77 LEU B CA 1
ATOM 1393 C C . LEU B 1 77 ? -5.73 -8.5 -15.258 1 97.56 77 LEU B C 1
ATOM 1395 O O . LEU B 1 77 ? -6.801 -8.836 -15.766 1 97.56 77 LEU B O 1
ATOM 1399 N N . GLY B 1 78 ? -4.59 -8.82 -15.742 1 97.25 78 GLY B N 1
ATOM 1400 C CA . GLY B 1 78 ? -4.453 -9.656 -16.922 1 97.25 78 GLY B CA 1
ATOM 1401 C C . GLY B 1 78 ? -4.324 -11.133 -16.594 1 97.25 78 GLY B C 1
ATOM 1402 O O . GLY B 1 78 ? -5.121 -11.68 -15.828 1 97.25 78 GLY B O 1
ATOM 1403 N N . ASP B 1 79 ? -3.24 -11.766 -17.141 1 97.31 79 ASP B N 1
ATOM 1404 C CA . ASP B 1 79 ? -3.059 -13.203 -16.984 1 97.31 79 ASP B CA 1
ATOM 1405 C C . ASP B 1 79 ? -2.783 -13.578 -15.531 1 97.31 79 ASP B C 1
ATOM 1407 O O . ASP B 1 79 ? -2.025 -12.891 -14.844 1 97.31 79 ASP B O 1
ATOM 1411 N N . TYR B 1 80 ? -3.465 -14.625 -15.125 1 98.06 80 TYR B N 1
ATOM 1412 C CA . TYR B 1 80 ? -3.125 -15.266 -13.852 1 98.06 80 TYR B CA 1
ATOM 1413 C C . TYR B 1 80 ? -1.8 -16 -13.953 1 98.06 80 TYR B C 1
ATOM 1415 O O . TYR B 1 80 ? -1.612 -16.844 -14.844 1 98.06 80 TYR B O 1
ATOM 1423 N N . LEU B 1 81 ? -0.896 -15.727 -13 1 98.31 81 LEU B N 1
ATOM 1424 C CA . LEU B 1 81 ? 0.453 -16.266 -13.125 1 98.31 81 LEU B CA 1
ATOM 1425 C C . LEU B 1 81 ? 0.75 -17.25 -11.992 1 98.31 81 LEU B C 1
ATOM 1427 O O . LEU B 1 81 ? 1.831 -17.844 -11.953 1 98.31 81 LEU B O 1
ATOM 1431 N N . GLY B 1 82 ? -0.145 -17.422 -10.992 1 98.31 82 GLY B N 1
ATOM 1432 C CA . GLY B 1 82 ? 0.045 -18.359 -9.898 1 98.31 82 GLY B CA 1
ATOM 1433 C C . GLY B 1 82 ? -0.126 -17.734 -8.531 1 98.31 82 GLY B C 1
ATOM 1434 O O . GLY B 1 82 ? -0.592 -16.594 -8.422 1 98.31 82 GLY B O 1
ATOM 1435 N N . GLU B 1 83 ? 0.2 -18.594 -7.555 1 98.62 83 GLU B N 1
ATOM 1436 C CA . GLU B 1 83 ? 0.079 -18.172 -6.16 1 98.62 83 GLU B CA 1
ATOM 1437 C C . GLU B 1 83 ? 1.37 -18.438 -5.391 1 98.62 83 GLU B C 1
ATOM 1439 O O . GLU B 1 83 ? 1.979 -19.5 -5.535 1 98.62 83 GLU B O 1
ATOM 1444 N N . VAL B 1 84 ? 1.74 -17.406 -4.664 1 98.56 84 VAL B N 1
ATOM 1445 C CA . VAL B 1 84 ? 2.965 -17.594 -3.891 1 98.56 84 VAL B CA 1
ATOM 1446 C C . VAL B 1 84 ? 2.719 -18.578 -2.758 1 98.56 84 VAL B C 1
ATOM 1448 O O . VAL B 1 84 ? 1.583 -18.75 -2.305 1 98.56 84 VAL B O 1
ATOM 1451 N N . THR B 1 85 ? 3.805 -19.203 -2.299 1 98.31 85 THR B N 1
ATOM 1452 C CA . THR B 1 85 ? 3.705 -20.156 -1.2 1 98.31 85 THR B CA 1
ATOM 1453 C C . THR B 1 85 ? 3.41 -19.438 0.115 1 98.31 85 THR B C 1
ATOM 1455 O O . THR B 1 85 ? 3.717 -18.266 0.265 1 98.31 85 THR B O 1
ATOM 1458 N N . PRO B 1 86 ? 2.822 -20.203 1.063 1 97.5 86 PRO B N 1
ATOM 1459 C CA . PRO B 1 86 ? 2.615 -19.625 2.389 1 97.5 86 PRO B CA 1
ATOM 1460 C C . PRO B 1 86 ? 3.91 -19.125 3.023 1 97.5 86 PRO B C 1
ATOM 1462 O O . PRO B 1 86 ? 3.908 -18.109 3.727 1 97.5 86 PRO B O 1
ATOM 1465 N N . ALA B 1 87 ? 4.945 -19.828 2.756 1 97.62 87 ALA B N 1
ATOM 1466 C CA . ALA B 1 87 ? 6.238 -19.422 3.307 1 97.62 87 ALA B CA 1
ATOM 1467 C C . ALA B 1 87 ? 6.672 -18.078 2.758 1 97.62 87 ALA B C 1
ATOM 1469 O O . ALA B 1 87 ? 7.121 -17.203 3.512 1 97.62 87 ALA B O 1
ATOM 1470 N N . THR B 1 88 ? 6.547 -17.922 1.473 1 97.88 88 THR B N 1
ATOM 1471 C CA . THR B 1 88 ? 6.887 -16.641 0.848 1 97.88 88 THR B CA 1
ATOM 1472 C C . THR B 1 88 ? 5.938 -15.539 1.315 1 97.88 88 THR B C 1
ATOM 1474 O O . THR B 1 88 ? 6.367 -14.414 1.58 1 97.88 88 THR B O 1
ATOM 1477 N N . MET B 1 89 ? 4.691 -15.875 1.488 1 97.94 89 MET B N 1
ATOM 1478 C CA . MET B 1 89 ? 3.717 -14.883 1.938 1 97.94 89 MET B CA 1
ATOM 1479 C C . MET B 1 89 ? 4.066 -14.375 3.332 1 97.94 89 MET B C 1
ATOM 1481 O O . MET B 1 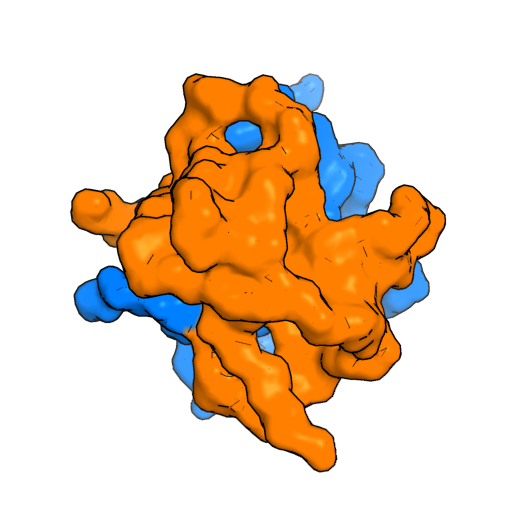89 ? 3.875 -13.195 3.631 1 97.94 89 MET B O 1
ATOM 1485 N N . ASN B 1 90 ? 4.539 -15.242 4.172 1 97.19 90 ASN B N 1
ATOM 1486 C CA . ASN B 1 90 ? 4.938 -14.836 5.512 1 97.19 90 ASN B CA 1
ATOM 1487 C C . ASN B 1 90 ? 6.066 -13.805 5.473 1 97.19 90 ASN B C 1
ATOM 1489 O O . ASN B 1 90 ? 6.059 -12.836 6.234 1 97.19 90 ASN B O 1
ATOM 1493 N N . LYS B 1 91 ? 6.988 -14.008 4.586 1 97.31 91 LYS B N 1
ATOM 1494 C CA . LYS B 1 91 ? 8.07 -13.039 4.41 1 97.31 91 LYS B CA 1
ATOM 1495 C C . LYS B 1 91 ? 7.547 -11.711 3.871 1 97.31 91 LYS B C 1
ATOM 1497 O O . LYS B 1 91 ? 8.008 -10.648 4.281 1 97.31 91 LYS B O 1
ATOM 1502 N N . ILE B 1 92 ? 6.602 -11.805 3.002 1 98 92 ILE B N 1
ATOM 1503 C CA . ILE B 1 92 ? 6.008 -10.617 2.402 1 98 92 ILE B CA 1
ATOM 1504 C C . ILE B 1 92 ? 5.25 -9.82 3.465 1 98 92 ILE B C 1
ATOM 1506 O O . ILE B 1 92 ? 5.293 -8.594 3.479 1 98 92 ILE B O 1
ATOM 1510 N N . ASN B 1 93 ? 4.598 -10.594 4.402 1 97.81 93 ASN B N 1
ATOM 1511 C CA . ASN B 1 93 ? 3.941 -9.914 5.516 1 97.81 93 ASN B CA 1
ATOM 1512 C C . ASN B 1 93 ? 4.918 -9.031 6.289 1 97.81 93 ASN B C 1
ATOM 1514 O O . ASN B 1 93 ? 4.625 -7.871 6.562 1 97.81 93 ASN B O 1
ATOM 1518 N N . THR B 1 94 ? 6.027 -9.594 6.59 1 97.19 94 THR B N 1
ATOM 1519 C CA . THR B 1 94 ? 7.047 -8.875 7.348 1 97.19 94 THR B CA 1
ATOM 1520 C C . THR B 1 94 ? 7.578 -7.688 6.555 1 97.19 94 THR B C 1
ATOM 1522 O O . THR B 1 94 ? 7.758 -6.602 7.102 1 97.19 94 THR B O 1
ATOM 1525 N N . ALA B 1 95 ? 7.797 -7.895 5.285 1 97.56 95 ALA B N 1
ATOM 1526 C CA . ALA B 1 95 ? 8.32 -6.84 4.422 1 97.56 95 ALA B CA 1
ATOM 1527 C C . ALA B 1 95 ? 7.332 -5.684 4.309 1 97.56 95 ALA B C 1
ATOM 1529 O O . ALA B 1 95 ? 7.727 -4.516 4.371 1 97.56 95 ALA B O 1
ATOM 1530 N N . LEU B 1 96 ? 6.066 -5.996 4.148 1 98.19 96 LEU B N 1
ATOM 1531 C CA . LEU B 1 96 ? 5.027 -4.973 4.059 1 98.19 96 LEU B CA 1
ATOM 1532 C C . LEU B 1 96 ? 4.957 -4.16 5.344 1 98.19 96 LEU B C 1
ATOM 1534 O O . LEU B 1 96 ? 4.875 -2.93 5.305 1 98.19 96 LEU B O 1
ATOM 1538 N N . ALA B 1 97 ? 4.988 -4.875 6.469 1 97.56 97 ALA B N 1
ATOM 1539 C CA . ALA B 1 97 ? 4.961 -4.191 7.758 1 97.56 97 ALA B CA 1
ATOM 1540 C C . ALA B 1 97 ? 6.16 -3.262 7.914 1 97.56 97 ALA B C 1
ATOM 1542 O O . ALA B 1 97 ? 6.02 -2.139 8.398 1 97.56 97 ALA B O 1
ATOM 1543 N N . THR B 1 98 ? 7.281 -3.723 7.5 1 97 98 THR B N 1
ATOM 1544 C CA . THR B 1 98 ? 8.5 -2.926 7.574 1 97 98 THR B CA 1
ATOM 1545 C C . THR B 1 98 ? 8.391 -1.69 6.684 1 97 98 THR B C 1
ATOM 1547 O O . THR B 1 98 ? 8.672 -0.574 7.125 1 97 98 THR B O 1
ATOM 1550 N N . ALA B 1 99 ? 7.973 -1.854 5.438 1 97.88 99 ALA B N 1
ATOM 1551 C CA . ALA B 1 99 ? 7.852 -0.763 4.473 1 97.88 99 ALA B CA 1
ATOM 1552 C C . ALA B 1 99 ? 6.914 0.324 4.992 1 97.88 99 ALA B C 1
ATOM 1554 O O . ALA B 1 99 ? 7.164 1.516 4.793 1 97.88 99 ALA B O 1
ATOM 1555 N N . LEU B 1 100 ? 5.855 -0.121 5.73 1 97.88 100 LEU B N 1
ATOM 1556 C CA . LEU B 1 100 ? 4.801 0.798 6.141 1 97.88 100 LEU B CA 1
ATOM 1557 C C . LEU B 1 100 ? 5.02 1.272 7.57 1 97.88 100 LEU B C 1
ATOM 1559 O O . LEU B 1 100 ? 4.195 2.008 8.117 1 97.88 100 LEU B O 1
ATOM 1563 N N . GLY B 1 101 ? 6.062 0.829 8.188 1 96.12 101 GLY B N 1
ATOM 1564 C CA . GLY B 1 101 ? 6.371 1.271 9.539 1 96.12 101 GLY B CA 1
ATOM 1565 C C . GLY B 1 101 ? 5.371 0.781 10.57 1 96.12 101 GLY B C 1
ATOM 1566 O O . GLY B 1 101 ? 5.062 1.489 11.531 1 96.12 101 GLY B O 1
ATOM 1567 N N . LEU B 1 102 ? 4.82 -0.361 10.297 1 96.44 102 LEU B N 1
ATOM 1568 C CA . LEU B 1 102 ? 3.879 -0.944 11.25 1 96.44 102 LEU B CA 1
ATOM 1569 C C . LEU B 1 102 ? 4.621 -1.626 12.398 1 96.44 102 LEU B C 1
ATOM 1571 O O . LEU B 1 102 ? 5.699 -2.189 12.195 1 96.44 102 LEU B O 1
ATOM 1575 N N . PRO B 1 103 ? 4.066 -1.416 13.719 1 87.94 103 PRO B N 1
ATOM 1576 C CA . PRO B 1 103 ? 4.707 -2.104 14.844 1 87.94 103 PRO B CA 1
ATOM 1577 C C . PRO B 1 103 ? 4.625 -3.625 14.727 1 87.94 103 PRO B C 1
ATOM 1579 O O . PRO B 1 103 ? 3.586 -4.215 15.039 1 87.94 103 PRO B O 1
ATOM 1582 N N . TRP B 1 104 ? 5.293 -4.082 13.906 1 71.56 104 TRP B N 1
ATOM 1583 C CA . TRP B 1 104 ? 5.34 -5.488 13.516 1 71.56 104 TRP B CA 1
ATOM 1584 C C . TRP B 1 104 ? 6.355 -6.254 14.359 1 71.56 104 TRP B C 1
ATOM 1586 O O . TRP B 1 104 ? 7.449 -5.746 14.633 1 71.56 104 TRP B O 1
ATOM 1596 N N . PRO B 1 105 ? 5.883 -7.438 15.047 1 60.69 105 PRO B N 1
ATOM 1597 C CA . PRO B 1 105 ? 6.758 -8.172 15.961 1 60.69 105 PRO B CA 1
ATOM 1598 C C . PRO B 1 105 ? 8.016 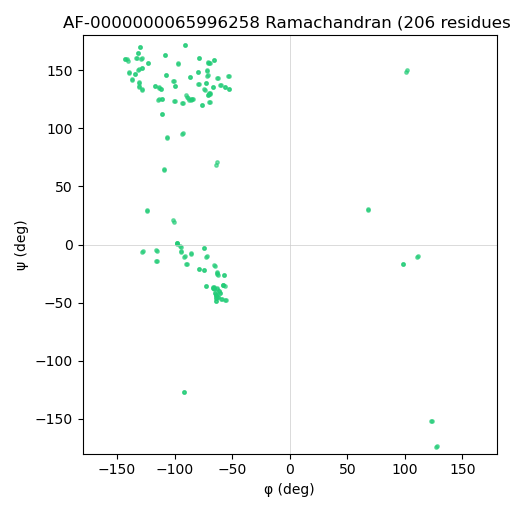-8.695 15.281 1 60.69 105 PRO B C 1
ATOM 1600 O O . PRO B 1 105 ? 8.047 -8.852 14.062 1 60.69 105 PRO B O 1
#

pLDDT: mean 95.71, std 6.11, range [58.72, 98.81]

Foldseek 3Di:
DQFDAAQWWFWFDPPPDTFIWGFHAHRVCSRPDQKTKTWGFDQDDDDDLLWAAADPPAQDGGITRLLGMDIGGPVRTHDTRDGGDPVSSVSNVRSNCVNVVHPDD/DQFDAAQWWFWFDPPPDTFIWGFHAHRVCSRPDQKTKTWTFDQDDDDDLLWAAADPPAQDGGITRLLGMDIGGPVRTHDTRGGGDPVSSVSNVRNNCVNVVHPDD

InterPro domains:
  IPR003477 mRNA interferase PemK-like [PF02452] (6-99)
  IPR003477 mRNA interferase PemK-like [PTHR33988] (1-102)
  IPR011067 Plasmid maintenance toxin/Cell growth inhibitor [G3DSA:2.30.30.110] (1-103)

Solvent-accessible surface area (backbone atoms only — not comparable to full-atom values): 11097 Å² total; per-residue (Å²): 131,83,59,70,46,53,42,30,28,26,32,30,60,86,80,82,55,76,36,48,30,33,30,42,26,24,50,73,56,25,64,72,44,71,39,42,30,29,26,35,49,40,73,68,86,66,96,48,78,34,39,41,69,51,48,93,82,27,62,53,82,38,22,38,34,42,70,46,38,34,56,40,52,55,86,51,55,53,55,79,56,43,50,53,40,71,70,52,46,53,52,45,47,52,12,37,28,56,34,42,55,40,98,60,134,131,82,58,70,47,52,42,30,27,25,31,30,60,88,82,81,56,75,36,47,30,33,29,42,26,24,51,72,54,25,65,73,44,71,40,43,30,29,27,37,48,38,74,69,85,65,95,48,78,33,39,40,71,50,49,93,81,26,61,52,83,38,22,38,36,42,69,46,37,36,55,40,52,54,87,52,55,55,55,79,57,43,50,54,39,71,70,51,48,53,51,45,47,53,11,39,28,54,34,42,55,40,99,61,134

Sequence (210 aa):
MNAPLRGQVYRCDLGYGAKPWLIVSNNARNRHTADVVAVRLTTTRRTIPTWVAMGPSDPLTGYVNADNIETLGKDELGDYLGEVTPATMNKINTALATALGLPWPMNAPLRGQVYRCDLGYGAKPWLIVSNNARNRHTADVVAVRLTTTRRTIPTWVAMGPSDPLTGYVNADNIETLGKDELGDYLGEVTPATMNKINTALATALGLPWP

Nearest PDB structures (foldseek):
  5xe3-assembly1_A  TM=9.902E-01  e=2.028E-19  Mycobacterium tuberculosis H37Rv
  5xe2-assembly1_A-2  TM=9.892E-01  e=2.884E-19  Mycobacterium tuberculosis H37Rv
  4mzm-assembly1_B  TM=9.276E-01  e=1.218E-08  Staphylococcus aureus subsp. aureus N315
  7d2p-assembly1_C  TM=8.651E-01  e=4.981E-08  Deinococcus radiodurans
  7d2p-assembly1_B  TM=8.417E-01  e=2.394E-06  Deinococcus radiodurans

Organism: Mycobacterium bovis (strain ATCC BAA-935 / AF2122/97) (NCBI:txid233413)

=== Feature glossary ===
The record interleaves many kinds of information about one protein. Here is each kind framed as the question it answers.

Q: What does the local fold look like, residue by residue?
A: A 3Di character summarizes, for each residue, the relative orientation of the Cα frame of its nearest spatial neighbor. Because it encodes fold topology rather than chemistry, 3Di alignments detect remote structural similarity that sequence alignment misses.

Q: Which residues are in helices, strands, or loops?
A: Secondary structure is the local, repeating backbone conformation. DSSP classifies it into eight states by reading the hydrogen-bond network: three helix types (H, G, I), two β types (E, B), two non-regular types (T, S), and unstructured coil (-).

Q: How big and how compact is the whole molecule?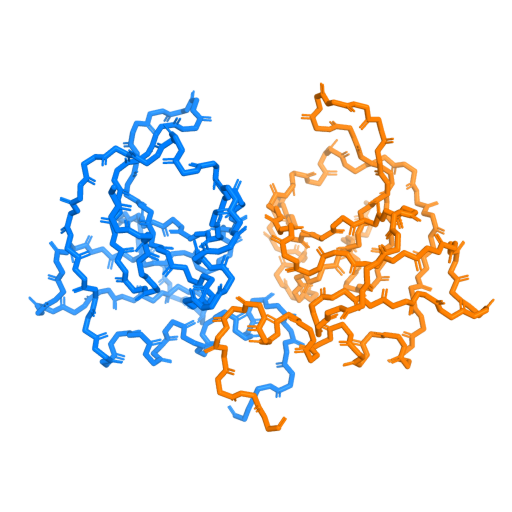
A: Three whole-structure scalars: the radius of gyration (RMS distance of Cα from centroid, in Å), the count of Cα–Cα contacts (pairs closer than 8 Å and separated by more than four residues in sequence — i.e. tertiary, not local, contacts), and the bounding-box dimensions. Together they distinguish compact globular folds from extended fibres or disordered chains.

Q: How confident is the AlphaFold model at each residue?
A: For AlphaFold models, the B-factor field carries pLDDT — the model's own estimate of local accuracy on a 0–100 scale. Regions with pLDDT<50 should be treated as essentially unmodeled; they often correspond to intrinsically disordered segments.

Q: What family and function is it annotated with?
A: Functional annotations link the protein to curated databases. InterPro entries identify conserved domains and families by matching the sequence against member-database signatures (Pfam, PROSITE, CDD, …). Gene Ontology (GO) terms describe molecular function, biological process, and cellular component in a controlled vocabulary. CATH places the structure in a hierarchical fold classification (Class/Architecture/Topology/Homologous-superfamily). The organism is the source species.

Q: What known structures does this most resemble?
A: Nearest PDB neighbors are the top structural matches found by Foldseek when searching this structure against the entire Protein Data Bank. Each hit reports a TM-score (0 to 1; >0.5 almost always implies the same fold) and an E-value. These are *structural* homologs — they may share no detectable sequence similarity.

Q: Which residues are buried vs exposed?
A: Solvent-accessible surface area (SASA) is the area in Å² traced out by the centre of a 1.4 Å probe sphere (a water molecule) rolled over the protein's van der Waals surface (Shrake–Rupley / Lee–Richards construction). Buried residues have near-zero SASA; fully exposed residues can exceed 200 Å². The total SASA scales roughly with the number of surface residues.

Q: What are the backbone torsion angles?
A: φ (phi) and ψ (psi) are the two rotatable backbone dihedrals per residue: φ is the C(i-1)–N–Cα–C torsion, ψ is the N–Cα–C–N(i+1) torsion, both in degrees on (−180°, 180°]. α-helical residues cluster near (−60°, −45°); β-strand residues near (−120°, +130°). A Ramachandran plot is simply a scatter of (φ, ψ) for every residue.

Q: Are the domains correctly placed relative to each other?
A: Predict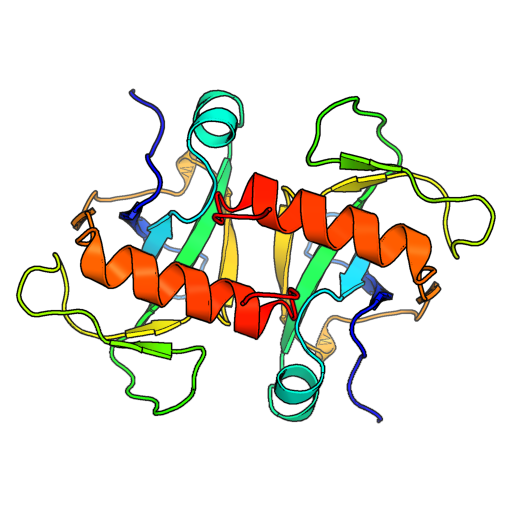ed aligned error is AlphaFold's pairwise confidence. Unlike pLDDT (per-residue), PAE is per-residue-pair and captures whether two parts of the structure are correctly placed relative to each other. Units are ångströms of expected positional error.

Q: What if only a Cα trace is available?
A: P-SEA three-state annotation labels each residue as helix, strand, or coil based purely on the geometry of the Cα trace. It serves as a fallback when the full backbone (and thus DSSP) is unavailable.

Q: What is the amino-acid chain?
A: This is the polypeptide sequence — one letter per residue, N-terminus first. Length ranges from a few dozen residues for small domains to over a thousand for large multi-domain proteins.

Q: What do the rendered images show?
A: The six renders are orthographic views along the three Cartesian axes in both directions. Representation (cartoon, sticks, or surface) and color scheme (sequence-rainbow or by-chain) vary across proteins so the training set covers all the common visualization conventions.

Q: What do the diagnostic plots show?
A: Plot images: a contact map (which residues are close in 3D, as an N×N binary image), a Ramachandran scatter (backbone torsion angles, revealing secondary-structure composition at a glance), and — for AlphaFold structures — a PAE heatmap (pairwise prediction confidence).

Q: How mobile is each atom in the crystal?
A: B-factor (Debye–Waller factor) reflects atomic displacement in the crystal lattice. It is an experimental observable (units Å²), not a prediction; low values mean the atom is pinned down, high values mean it moves or is heterogeneous across the crystal.

Q: Where is each backbone atom in 3D?
A: The mmCIF table is the protein's shape written out atom by atom. For each backbone N, Cα, C, and carbonyl O, it records an (x, y, z) coordinate triple in Å plus the residue type, chain letter, and residue number.